Protein AF-A0A9R1VV77-F1 (afdb_monomer_lite)

pLDDT: mean 71.93, std 13.47, range [33.84, 94.06]

Organism: Lactuca sativa (NCBI:txid4236)

Foldseek 3Di:
DQQAPAVAQEDADALDCDQEEECQRHLNHAEYHHHLNCNHAEYEYEPNSCQRHFKYWCANVQNHAAYDYDDDDDPDDDDDPDPDDDKEKAKAKAKDWDPAQPVCNVDPDTFIGIGIIIGIPHRDDCPLVNLLRGQTRHRPRDPVVNLLSNLQHENHQYYHYEDAPDQADPNVLSHQNHAEYHYENYNHQEYDLCPLSNPRHNYYHYYNNVNHPDYRPPPPPPDDDDD

Radius of gyration: 19.77 Å; chains: 1; bounding box: 61×41×65 Å

Structure (mmCIF, N/CA/C/O backbone):
data_AF-A0A9R1VV77-F1
#
_entry.id   AF-A0A9R1VV77-F1
#
loop_
_atom_site.group_PDB
_atom_site.id
_atom_site.type_symbol
_atom_site.label_atom_id
_atom_site.label_alt_id
_atom_site.label_comp_id
_atom_site.label_asym_id
_atom_site.label_entity_id
_atom_site.label_seq_id
_atom_site.pdbx_PDB_ins_code
_atom_site.Cartn_x
_atom_site.Cartn_y
_atom_site.Cartn_z
_atom_site.occupancy
_atom_site.B_iso_or_equiv
_atom_site.auth_seq_id
_atom_site.auth_comp_id
_atom_site.auth_asym_id
_atom_site.auth_atom_id
_atom_site.pdbx_PDB_model_num
ATOM 1 N N . MET A 1 1 ? -36.411 -3.255 -8.804 1.00 41.28 1 MET A N 1
ATOM 2 C CA . MET A 1 1 ? -36.224 -4.421 -7.922 1.00 41.28 1 MET A CA 1
ATOM 3 C C . MET A 1 1 ? -34.736 -4.575 -7.741 1.00 41.28 1 MET A C 1
ATOM 5 O O . MET A 1 1 ? -34.027 -4.787 -8.720 1.00 41.28 1 MET A O 1
ATOM 9 N N . ASP A 1 2 ? -34.297 -4.309 -6.521 1.00 55.22 2 ASP A N 1
ATOM 10 C CA . ASP A 1 2 ? -32.905 -4.145 -6.133 1.00 55.22 2 ASP A CA 1
ATOM 11 C C . ASP A 1 2 ? -32.208 -5.501 -6.137 1.00 55.22 2 ASP A C 1
ATOM 13 O O . ASP A 1 2 ? -32.284 -6.264 -5.179 1.00 55.22 2 ASP A O 1
ATOM 17 N N . ASN A 1 3 ? -31.548 -5.820 -7.248 1.00 58.84 3 ASN A N 1
ATOM 18 C CA . ASN A 1 3 ? -30.745 -7.034 -7.387 1.00 58.84 3 ASN A CA 1
ATOM 19 C C . ASN A 1 3 ? -29.342 -6.832 -6.785 1.00 58.84 3 ASN A C 1
ATOM 21 O O . ASN A 1 3 ? -28.329 -7.236 -7.352 1.00 58.84 3 ASN A O 1
ATOM 25 N N . GLU A 1 4 ? -29.283 -6.131 -5.653 1.00 71.31 4 GLU A N 1
ATOM 26 C CA . GLU A 1 4 ? -28.050 -5.874 -4.925 1.00 71.31 4 GLU A CA 1
ATOM 27 C C . GLU A 1 4 ? -27.763 -7.057 -3.996 1.00 71.31 4 GLU A C 1
ATOM 29 O O . GLU A 1 4 ? -28.626 -7.526 -3.251 1.00 71.31 4 GLU A O 1
ATOM 34 N N . CYS A 1 5 ? -26.523 -7.535 -4.008 1.00 76.31 5 CYS A N 1
ATOM 35 C CA . CYS A 1 5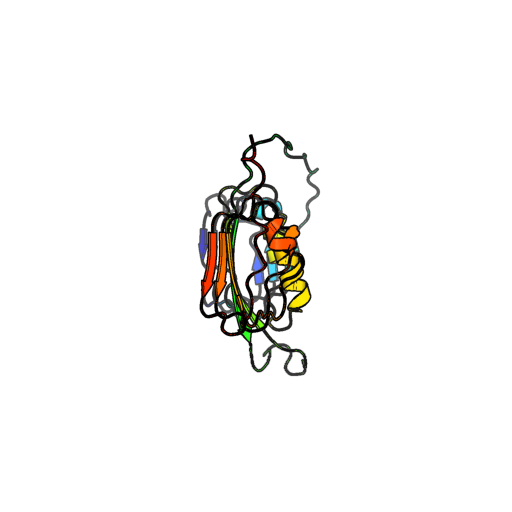 ? -26.001 -8.553 -3.106 1.00 76.31 5 CYS A CA 1
ATOM 36 C C . CYS A 1 5 ? -25.816 -7.968 -1.696 1.00 76.31 5 CYS A C 1
ATOM 38 O O . CYS A 1 5 ? -24.701 -7.845 -1.190 1.00 76.31 5 CYS A O 1
ATOM 40 N N . GLN A 1 6 ? -26.920 -7.613 -1.036 1.00 80.81 6 GLN A N 1
ATOM 41 C CA . GLN A 1 6 ? -26.921 -6.909 0.250 1.00 80.81 6 GLN A CA 1
ATOM 42 C C . GLN A 1 6 ? -26.326 -7.724 1.408 1.00 80.81 6 GLN A C 1
ATOM 44 O O . GLN A 1 6 ? -25.967 -7.153 2.432 1.00 80.81 6 GLN A O 1
ATOM 49 N N . LYS A 1 7 ? -26.206 -9.047 1.277 1.00 86.19 7 LYS A N 1
ATOM 50 C CA . LYS A 1 7 ? -25.617 -9.905 2.320 1.00 86.19 7 LYS A CA 1
ATOM 51 C C . LYS A 1 7 ? -24.121 -10.159 2.133 1.00 86.19 7 LYS A C 1
ATOM 53 O O . LYS A 1 7 ? -23.499 -10.728 3.024 1.00 86.19 7 LYS A O 1
ATOM 58 N N . LEU A 1 8 ? -23.549 -9.792 0.984 1.00 89.00 8 LEU A N 1
ATOM 59 C CA . LEU A 1 8 ? -22.153 -10.092 0.688 1.00 89.00 8 LEU A CA 1
ATOM 60 C C . LEU A 1 8 ? -21.240 -9.111 1.432 1.00 89.00 8 LEU A C 1
ATOM 62 O O . LEU A 1 8 ? -21.142 -7.947 1.051 1.00 89.00 8 LEU A O 1
ATOM 66 N N . ALA A 1 9 ? -20.588 -9.599 2.486 1.00 89.88 9 ALA A N 1
ATOM 67 C CA . ALA A 1 9 ? -19.638 -8.831 3.292 1.00 89.88 9 ALA A CA 1
ATOM 68 C C . ALA A 1 9 ? -18.173 -9.091 2.905 1.00 89.88 9 ALA A C 1
ATOM 70 O O . ALA A 1 9 ? -17.309 -8.254 3.150 1.00 89.88 9 ALA A O 1
ATOM 71 N N . GLU A 1 10 ? -17.879 -10.227 2.277 1.00 93.31 10 GLU A N 1
ATOM 72 C CA . GLU A 1 10 ? -16.521 -10.632 1.921 1.00 93.31 10 GLU A CA 1
ATOM 73 C C . GLU A 1 10 ? -16.507 -11.261 0.529 1.00 93.31 10 GLU A C 1
ATOM 75 O O . GLU A 1 10 ? -17.322 -12.134 0.226 1.00 93.31 10 GLU A O 1
ATOM 80 N N . LEU A 1 11 ? -15.582 -10.803 -0.316 1.00 93.38 11 LEU A N 1
ATOM 81 C CA . LEU A 1 11 ? -15.361 -11.316 -1.660 1.00 93.38 11 LEU A CA 1
ATOM 82 C C . LEU A 1 11 ? -13.883 -11.654 -1.823 1.00 93.38 11 LEU A C 1
ATOM 84 O O . LEU A 1 11 ? -13.031 -10.768 -1.792 1.00 93.38 11 LEU A O 1
ATOM 88 N N . LYS A 1 12 ? -13.601 -12.942 -2.017 1.00 94.06 12 LYS A N 1
ATOM 89 C CA . LYS A 1 12 ? -12.254 -13.461 -2.254 1.00 94.06 12 LYS A CA 1
ATOM 90 C C . LYS A 1 12 ? -12.166 -14.035 -3.655 1.00 94.06 12 LYS A C 1
ATOM 92 O O . LYS A 1 12 ? -12.819 -15.031 -3.963 1.00 94.06 12 LYS A O 1
ATOM 97 N N . ILE A 1 13 ? -11.372 -13.397 -4.502 1.00 92.19 13 ILE A N 1
ATOM 98 C CA . ILE A 1 13 ? -11.070 -13.845 -5.855 1.00 92.19 13 ILE A CA 1
ATOM 99 C C . ILE A 1 13 ? -9.558 -13.757 -6.035 1.00 92.19 13 ILE A C 1
ATOM 101 O O . ILE A 1 13 ? -9.049 -12.830 -6.652 1.00 92.19 13 ILE A O 1
ATOM 105 N N . SER A 1 14 ? -8.837 -14.734 -5.499 1.00 92.19 14 SER A N 1
ATOM 106 C CA . SER A 1 14 ? -7.380 -14.783 -5.609 1.00 92.19 14 SER A CA 1
ATOM 107 C C . SER A 1 14 ? -6.941 -15.650 -6.803 1.00 92.19 14 SER A C 1
ATOM 109 O O . SER A 1 14 ? -7.654 -16.567 -7.216 1.00 92.19 14 SER A O 1
ATOM 111 N N . TYR A 1 15 ? -5.763 -15.378 -7.371 1.00 91.25 15 TYR A N 1
ATOM 112 C CA . TYR A 1 15 ? -5.138 -16.124 -8.477 1.00 91.25 15 TYR A CA 1
ATOM 113 C C . TYR A 1 15 ? -5.997 -16.227 -9.749 1.00 91.25 15 TYR A C 1
ATOM 115 O O . TYR A 1 15 ? -5.895 -17.187 -10.519 1.00 91.25 15 TYR A O 1
ATOM 123 N N . SER A 1 16 ? -6.859 -15.239 -9.994 1.00 92.38 16 SER A N 1
ATOM 124 C CA . SER A 1 16 ? -7.800 -15.279 -11.111 1.00 92.38 16 SER A CA 1
ATOM 125 C C . SER A 1 16 ? -7.277 -14.599 -12.379 1.00 92.38 16 SER A C 1
ATOM 127 O O . SER A 1 16 ? -6.441 -13.696 -12.369 1.00 92.38 16 SER A O 1
ATOM 129 N N . ASN A 1 17 ? -7.832 -15.020 -13.517 1.00 88.56 17 ASN A N 1
ATOM 130 C CA . ASN A 1 17 ? -7.572 -14.438 -14.834 1.00 88.56 17 ASN A CA 1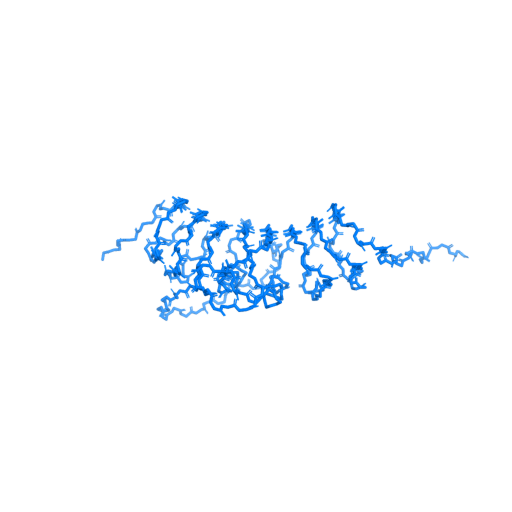
ATOM 131 C C . ASN A 1 17 ? -8.542 -13.296 -15.196 1.00 88.56 17 ASN A C 1
ATOM 133 O O . ASN A 1 17 ? -8.573 -12.883 -16.360 1.00 88.56 17 ASN A O 1
ATOM 137 N N . LEU A 1 18 ? -9.338 -12.803 -14.237 1.00 89.31 18 LEU A N 1
ATOM 138 C CA . LEU A 1 18 ? -10.264 -11.691 -14.457 1.00 89.31 18 LEU A CA 1
ATOM 139 C C . LEU A 1 18 ? -9.529 -10.477 -15.018 1.00 89.31 18 LEU A C 1
ATOM 141 O O . LEU A 1 18 ? -8.449 -10.125 -14.557 1.00 89.31 18 LEU A O 1
ATOM 145 N N . ARG A 1 19 ? -10.133 -9.836 -16.021 1.00 88.06 19 ARG A N 1
ATOM 146 C CA . ARG A 1 19 ? -9.663 -8.549 -16.553 1.00 88.06 19 ARG A CA 1
ATOM 147 C C . ARG A 1 19 ? -10.413 -7.370 -15.955 1.00 88.06 19 ARG A C 1
ATOM 149 O O . ARG A 1 19 ? -9.835 -6.300 -15.809 1.00 88.06 19 ARG A O 1
ATOM 156 N N . THR A 1 20 ? -11.678 -7.579 -15.626 1.00 88.06 20 THR A N 1
ATOM 157 C CA . THR A 1 20 ? -12.575 -6.582 -15.055 1.00 88.06 20 THR A CA 1
ATOM 158 C C . THR A 1 20 ? -13.374 -7.232 -13.937 1.00 88.06 20 THR A C 1
ATOM 160 O O . THR A 1 20 ? -13.731 -8.407 -14.055 1.00 88.06 20 THR A O 1
ATOM 163 N N . LEU A 1 21 ? -13.679 -6.481 -12.884 1.00 88.94 21 LEU A N 1
ATOM 164 C CA . LEU A 1 21 ? -14.588 -6.915 -11.825 1.00 88.94 21 LEU A CA 1
ATOM 165 C C . LEU A 1 21 ? -15.538 -5.766 -11.474 1.00 88.94 21 LEU A C 1
ATOM 167 O O . LEU A 1 21 ? -15.091 -4.646 -11.243 1.00 88.94 21 LEU A O 1
ATOM 171 N N . ASP A 1 22 ? -16.839 -6.055 -11.473 1.00 87.69 22 ASP A N 1
ATOM 172 C CA . ASP A 1 22 ? -17.900 -5.106 -11.128 1.00 87.69 22 ASP A CA 1
ATOM 173 C C . ASP A 1 22 ? -18.433 -5.406 -9.719 1.00 87.69 22 ASP A C 1
ATOM 175 O O . ASP A 1 22 ? -18.971 -6.480 -9.451 1.00 87.69 22 ASP A O 1
ATOM 179 N N . LEU A 1 23 ? -18.251 -4.442 -8.819 1.00 85.62 23 LEU A N 1
ATOM 180 C CA . LEU A 1 23 ? -18.690 -4.436 -7.424 1.00 85.62 23 LEU A CA 1
ATOM 181 C C . LEU A 1 23 ? -19.903 -3.513 -7.211 1.00 85.62 23 LEU A C 1
ATOM 183 O O . LEU A 1 23 ? -20.336 -3.288 -6.083 1.00 85.62 23 LEU A O 1
ATOM 187 N N . GLY A 1 24 ? -20.490 -2.967 -8.280 1.00 82.31 24 GLY A N 1
ATOM 188 C CA . GLY A 1 24 ? -21.601 -2.019 -8.210 1.00 82.31 24 GLY A CA 1
ATOM 189 C C . GLY A 1 24 ? -22.877 -2.582 -7.578 1.00 82.31 24 GLY A C 1
ATOM 190 O O . GLY A 1 24 ? -23.746 -1.805 -7.184 1.00 82.31 24 GLY A O 1
ATOM 191 N N . MET A 1 25 ? -22.987 -3.910 -7.461 1.00 82.81 25 MET A N 1
ATOM 192 C CA . MET A 1 25 ? -24.097 -4.610 -6.804 1.00 82.81 25 MET A CA 1
ATOM 193 C C . MET A 1 25 ? -23.762 -5.082 -5.381 1.00 82.81 25 MET A C 1
ATOM 195 O O . MET A 1 25 ? -24.571 -5.786 -4.785 1.00 82.81 25 MET A O 1
ATOM 199 N N . THR A 1 26 ? -22.599 -4.745 -4.814 1.00 86.88 26 THR A N 1
ATOM 200 C CA . THR A 1 26 ? -22.164 -5.233 -3.490 1.00 86.88 26 THR A CA 1
ATOM 201 C C . THR A 1 26 ? -22.030 -4.075 -2.491 1.00 86.88 26 THR A C 1
ATOM 203 O O . THR A 1 26 ? -20.920 -3.745 -2.075 1.00 86.88 26 THR A O 1
ATOM 206 N N . PRO A 1 27 ? -23.140 -3.418 -2.089 1.00 83.88 27 PRO A N 1
ATOM 207 C CA . PRO A 1 27 ? -23.108 -2.205 -1.260 1.00 83.88 27 PRO A CA 1
ATOM 208 C C . PRO A 1 27 ? -22.620 -2.436 0.176 1.00 83.88 27 PRO A C 1
ATOM 210 O O . PRO A 1 27 ? -22.294 -1.481 0.875 1.00 83.88 27 PRO A O 1
ATOM 213 N N . ASN A 1 28 ? -22.590 -3.693 0.628 1.00 85.88 28 ASN A N 1
ATOM 214 C CA . ASN A 1 28 ? -22.210 -4.065 1.988 1.00 85.88 28 ASN A CA 1
ATOM 215 C C . ASN A 1 28 ? -20.856 -4.779 2.082 1.00 85.88 28 ASN A C 1
ATOM 217 O O . ASN A 1 28 ? -20.554 -5.363 3.122 1.00 85.88 28 ASN A O 1
ATOM 221 N N . LEU A 1 29 ? -20.049 -4.722 1.020 1.00 87.81 29 LEU A N 1
ATOM 222 C CA . LEU A 1 29 ? -18.747 -5.373 0.981 1.00 87.81 29 LEU A CA 1
ATOM 223 C C . LEU A 1 29 ? -17.774 -4.697 1.958 1.00 87.81 29 LEU A C 1
ATOM 225 O O . LEU A 1 29 ? -17.541 -3.494 1.882 1.00 87.81 29 LEU A O 1
ATOM 229 N N . MET A 1 30 ? -17.208 -5.491 2.862 1.00 87.62 30 MET A N 1
ATOM 230 C CA . MET A 1 30 ? -16.243 -5.067 3.878 1.00 87.62 30 MET A CA 1
ATOM 231 C C . MET A 1 30 ? -14.826 -5.539 3.566 1.00 87.62 30 MET A C 1
ATOM 233 O O . MET A 1 30 ? -13.864 -4.837 3.869 1.00 87.62 30 MET A O 1
ATOM 237 N N . LYS A 1 31 ? -14.688 -6.709 2.935 1.00 89.31 31 LYS A N 1
ATOM 238 C CA . LYS A 1 31 ? -13.391 -7.305 2.602 1.00 89.31 31 LYS A CA 1
ATOM 239 C C . LYS A 1 31 ? -13.331 -7.689 1.131 1.00 89.31 31 LYS A C 1
ATOM 241 O O . LYS A 1 31 ? -14.203 -8.417 0.653 1.00 89.31 31 LYS A O 1
ATOM 246 N N . LEU A 1 32 ? -12.289 -7.234 0.444 1.00 90.88 32 LEU A N 1
ATOM 247 C CA . LEU A 1 32 ? -12.010 -7.557 -0.950 1.00 90.88 32 LEU A CA 1
ATOM 248 C C . LEU A 1 32 ? -10.589 -8.112 -1.075 1.00 90.88 32 LEU A C 1
ATOM 250 O O . LEU A 1 32 ? -9.622 -7.383 -0.889 1.00 90.88 32 LEU A O 1
ATOM 254 N N . ASP A 1 33 ? -10.477 -9.390 -1.415 1.00 91.94 33 ASP A N 1
ATOM 255 C CA . ASP A 1 33 ? -9.202 -10.053 -1.695 1.00 91.94 33 ASP A CA 1
ATOM 256 C C . ASP A 1 33 ? -9.133 -10.362 -3.187 1.00 91.94 33 ASP A C 1
ATOM 258 O O . ASP A 1 33 ? -9.944 -11.128 -3.717 1.00 91.94 33 ASP A O 1
ATOM 262 N N . LEU A 1 34 ? -8.181 -9.726 -3.862 1.00 90.38 34 LEU A N 1
ATOM 263 C CA . LEU A 1 34 ? -7.892 -9.903 -5.281 1.00 90.38 34 LEU A CA 1
ATOM 264 C C . LEU A 1 34 ? -6.458 -10.376 -5.503 1.00 90.38 34 LEU A C 1
ATOM 266 O O . LEU A 1 34 ? -5.927 -10.235 -6.609 1.00 90.38 34 LEU A O 1
ATOM 270 N N . LYS A 1 35 ? -5.840 -10.960 -4.474 1.00 88.31 35 LYS A N 1
ATOM 271 C CA . LYS A 1 35 ? -4.447 -11.389 -4.493 1.00 88.31 35 LYS A CA 1
ATOM 272 C C . LYS A 1 35 ? -4.127 -12.187 -5.751 1.00 88.31 35 LYS A C 1
ATOM 274 O O . LYS A 1 35 ? -4.851 -13.098 -6.136 1.00 88.31 35 LYS A O 1
ATOM 279 N N . GLU A 1 36 ? -3.020 -11.875 -6.406 1.00 86.25 36 GLU A N 1
ATOM 280 C CA . GLU A 1 36 ? -2.506 -12.565 -7.589 1.00 86.25 36 GLU A CA 1
ATOM 281 C C . GLU A 1 36 ? -3.464 -12.554 -8.798 1.00 86.25 36 GLU A C 1
ATOM 283 O O . GLU A 1 36 ? -3.322 -13.355 -9.728 1.00 86.25 36 GLU A O 1
ATOM 288 N N . CYS A 1 37 ? -4.401 -11.600 -8.864 1.00 88.88 37 CYS A N 1
ATOM 289 C CA . CYS A 1 37 ? -5.185 -11.318 -10.068 1.00 88.88 37 CYS A CA 1
ATOM 290 C C . CYS A 1 37 ? -4.353 -10.587 -11.131 1.00 88.88 37 CYS A C 1
ATOM 292 O O . CYS A 1 37 ? -4.628 -9.457 -11.540 1.00 88.88 37 CYS A O 1
ATOM 294 N N . ARG A 1 38 ? -3.337 -11.273 -11.659 1.00 82.94 38 ARG A N 1
ATOM 295 C CA . ARG A 1 38 ? -2.345 -10.743 -12.611 1.00 82.94 38 ARG A CA 1
ATOM 296 C C . ARG A 1 38 ? -2.921 -10.270 -13.940 1.00 82.94 38 ARG A C 1
ATOM 298 O O . ARG A 1 38 ? -2.169 -9.771 -14.769 1.00 82.94 38 ARG A O 1
ATOM 305 N N . LYS A 1 39 ? -4.205 -10.498 -14.226 1.00 84.19 39 LYS A N 1
ATOM 306 C CA . LYS A 1 39 ? -4.862 -9.999 -15.443 1.00 84.19 39 LYS A CA 1
ATOM 307 C C . LYS A 1 39 ? -5.814 -8.835 -15.199 1.00 84.19 39 LYS A C 1
ATOM 309 O O . LYS A 1 39 ? -6.249 -8.246 -16.190 1.00 84.19 39 LYS A O 1
ATOM 314 N N . LEU A 1 40 ? -6.086 -8.496 -13.939 1.00 87.75 40 LEU A N 1
ATOM 315 C CA . LEU A 1 40 ? -7.066 -7.489 -13.568 1.00 87.75 40 LEU A CA 1
ATOM 316 C C . LEU A 1 40 ? -6.571 -6.115 -13.995 1.00 87.75 40 LEU A C 1
ATOM 318 O O . LEU A 1 40 ? -5.469 -5.712 -13.648 1.00 87.75 40 LEU A O 1
ATOM 322 N N . VAL A 1 41 ? -7.381 -5.425 -14.787 1.00 80.00 41 VAL A N 1
ATOM 323 C CA . VAL A 1 41 ? -7.077 -4.098 -15.328 1.00 80.00 41 VAL A CA 1
ATOM 324 C C . VAL A 1 41 ? -7.952 -3.041 -14.674 1.00 80.00 41 VAL A C 1
ATOM 326 O O . VAL A 1 41 ? -7.458 -1.960 -14.363 1.00 80.00 41 VAL A O 1
ATOM 329 N N . GLU A 1 42 ? -9.230 -3.355 -14.470 1.00 82.44 42 GLU A N 1
ATOM 330 C CA . GLU A 1 42 ? -10.238 -2.378 -14.068 1.00 82.44 42 GLU A CA 1
ATOM 331 C C . GLU A 1 42 ? -11.176 -2.952 -13.004 1.00 82.44 42 GLU A C 1
ATOM 333 O O . GLU A 1 42 ? -11.674 -4.075 -13.131 1.00 82.44 42 GLU A O 1
ATOM 338 N N . LEU A 1 43 ? -11.436 -2.151 -11.973 1.00 82.94 43 LEU A N 1
ATOM 339 C CA . LEU A 1 43 ? -12.485 -2.394 -10.989 1.00 82.94 43 LEU A CA 1
ATOM 340 C C . LEU A 1 43 ? -13.589 -1.358 -11.190 1.00 82.94 43 LEU A C 1
ATOM 342 O O . LEU A 1 43 ? -13.341 -0.152 -11.166 1.00 82.94 43 LEU A O 1
ATOM 346 N N . GLN A 1 44 ? -14.810 -1.828 -11.416 1.00 82.44 44 GLN A N 1
ATOM 347 C CA . GLN A 1 44 ? -15.991 -0.986 -11.552 1.00 82.44 44 GLN A CA 1
ATOM 348 C C . GLN A 1 44 ? -16.767 -1.041 -10.248 1.00 82.44 44 GLN A C 1
ATOM 350 O O . GLN A 1 44 ? -17.045 -2.117 -9.730 1.00 82.44 44 GLN A O 1
ATOM 355 N N . THR A 1 45 ? -17.085 0.111 -9.673 1.00 76.25 45 THR A N 1
ATOM 356 C CA . THR A 1 45 ? -17.844 0.156 -8.423 1.00 76.25 45 THR A CA 1
ATOM 357 C C . THR A 1 45 ? -18.601 1.469 -8.299 1.00 76.25 45 THR A C 1
ATOM 359 O O . THR A 1 45 ? -18.307 2.458 -8.978 1.00 76.25 45 THR A O 1
ATOM 362 N N . ARG A 1 46 ? -19.599 1.493 -7.419 1.00 73.94 46 ARG A N 1
ATOM 363 C CA . ARG A 1 46 ? -20.209 2.744 -6.966 1.00 73.94 46 ARG A CA 1
ATOM 364 C C . ARG A 1 46 ? -19.426 3.230 -5.758 1.00 73.94 46 ARG A C 1
ATOM 366 O O . ARG A 1 46 ? -19.046 2.428 -4.910 1.00 73.94 46 ARG A O 1
ATOM 373 N N . ILE A 1 47 ? -19.252 4.543 -5.633 1.00 70.25 47 ILE A N 1
ATOM 374 C CA . ILE A 1 47 ? -18.578 5.128 -4.463 1.00 70.25 47 ILE A CA 1
ATOM 375 C C . ILE A 1 47 ? -19.255 4.712 -3.145 1.00 70.25 47 ILE A C 1
ATOM 377 O O . ILE A 1 47 ? -18.600 4.507 -2.132 1.00 70.25 47 ILE A O 1
ATOM 381 N N . GLU A 1 48 ? -20.572 4.495 -3.177 1.00 70.44 48 GLU A N 1
ATOM 382 C CA .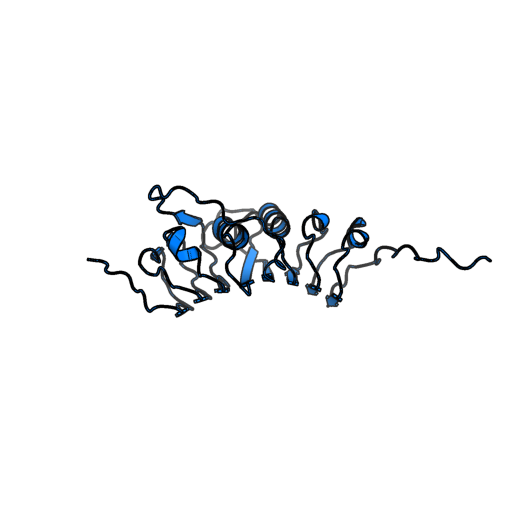 GLU A 1 48 ? -21.359 4.016 -2.039 1.00 70.44 48 GLU A CA 1
ATOM 383 C C . GLU A 1 48 ? -20.992 2.592 -1.599 1.00 70.44 48 GLU A C 1
ATOM 385 O O . GLU A 1 48 ? -21.032 2.311 -0.406 1.00 70.44 48 GLU A O 1
ATOM 390 N N . CYS A 1 49 ? -20.573 1.720 -2.523 1.00 73.75 49 CYS A N 1
ATOM 391 C CA . CYS A 1 49 ? -20.155 0.348 -2.219 1.00 73.75 49 CYS A CA 1
ATOM 392 C C . CYS A 1 49 ? -18.773 0.287 -1.553 1.00 73.75 49 CYS A C 1
ATOM 394 O O . CYS A 1 49 ? -18.458 -0.704 -0.903 1.00 73.75 49 CYS A O 1
ATOM 396 N N . LEU A 1 50 ? -17.958 1.341 -1.683 1.00 71.12 50 LEU A N 1
ATOM 397 C CA . LEU A 1 50 ? -16.666 1.449 -0.999 1.00 71.12 50 LEU A CA 1
ATOM 398 C C . LEU A 1 50 ? -16.795 1.948 0.442 1.00 71.12 50 LEU A C 1
ATOM 400 O O . LEU A 1 50 ? -15.879 1.753 1.231 1.00 71.12 50 LEU A O 1
ATOM 404 N N . LYS A 1 51 ? -17.938 2.538 0.819 1.00 72.62 51 LYS A N 1
ATOM 405 C CA . LYS A 1 51 ? -18.147 3.131 2.153 1.00 72.62 51 LYS A CA 1
ATOM 406 C C . LYS A 1 51 ? -18.098 2.132 3.304 1.00 72.62 51 LYS A C 1
ATOM 408 O O . LYS A 1 51 ? -18.099 2.558 4.450 1.00 72.62 51 LYS A O 1
ATOM 413 N N . LYS A 1 52 ? -18.157 0.829 3.032 1.00 79.31 52 LYS A N 1
ATOM 414 C CA . LYS A 1 52 ? -18.066 -0.214 4.064 1.00 79.31 52 LYS A CA 1
ATOM 415 C C . LYS A 1 52 ? -16.794 -1.043 3.964 1.00 79.31 52 LYS A C 1
ATOM 417 O O . LYS A 1 52 ? -16.574 -1.885 4.828 1.00 79.31 52 LYS A O 1
ATOM 422 N N . LEU A 1 53 ? -15.981 -0.808 2.935 1.00 82.19 53 LEU A N 1
ATOM 423 C CA . LEU A 1 53 ? -14.778 -1.573 2.674 1.00 82.19 53 LEU A CA 1
ATOM 424 C C . LEU A 1 53 ? -13.706 -1.157 3.680 1.00 82.19 53 LEU A C 1
ATOM 426 O O . LEU A 1 53 ? -13.345 0.009 3.752 1.00 82.19 53 LEU A O 1
ATOM 430 N N . VAL A 1 54 ? -13.236 -2.120 4.463 1.00 82.19 54 VAL A N 1
ATOM 431 C CA . VAL A 1 54 ? -12.232 -1.932 5.521 1.00 82.19 54 VAL A CA 1
ATOM 432 C C . VAL A 1 54 ? -10.945 -2.691 5.227 1.00 82.19 54 VAL A C 1
ATOM 434 O O . VAL A 1 54 ? -9.928 -2.470 5.870 1.00 82.19 54 VAL A O 1
ATOM 437 N N . HIS A 1 55 ? -10.983 -3.613 4.264 1.00 84.75 55 HIS A N 1
ATOM 438 C CA . HIS A 1 55 ? -9.835 -4.417 3.881 1.00 84.75 55 HIS A CA 1
ATOM 439 C C . HIS A 1 55 ? -9.788 -4.627 2.374 1.00 84.75 55 HIS A C 1
ATOM 441 O O . HIS A 1 55 ? -10.775 -5.064 1.767 1.00 84.75 55 HIS A O 1
ATOM 447 N N . VAL A 1 56 ? -8.616 -4.356 1.803 1.00 86.25 56 VAL A N 1
ATOM 448 C CA . VAL A 1 56 ? -8.313 -4.579 0.393 1.00 86.25 56 VAL A CA 1
ATOM 449 C C . VAL A 1 56 ? -6.941 -5.230 0.267 1.00 86.25 56 VAL A C 1
ATOM 451 O O . VAL A 1 56 ? -5.950 -4.681 0.745 1.00 86.25 56 VAL A O 1
ATOM 454 N N . ASP A 1 57 ? -6.903 -6.380 -0.402 1.00 86.31 57 ASP A N 1
ATOM 455 C CA . ASP A 1 57 ? -5.679 -7.034 -0.866 1.00 86.31 57 ASP A CA 1
ATOM 456 C C . ASP A 1 57 ? -5.656 -6.974 -2.402 1.00 86.31 57 ASP A C 1
ATOM 458 O O . ASP A 1 57 ? -6.500 -7.564 -3.084 1.00 86.31 57 ASP A O 1
ATOM 462 N N . LEU A 1 58 ? -4.708 -6.204 -2.941 1.00 81.88 58 LEU A N 1
ATOM 463 C CA . LEU A 1 58 ? -4.438 -6.082 -4.380 1.00 81.88 58 LEU A CA 1
ATOM 464 C C . LEU A 1 58 ? -3.063 -6.657 -4.739 1.00 81.88 58 LEU A C 1
ATOM 466 O O . LEU A 1 58 ? -2.525 -6.381 -5.818 1.00 81.88 58 LEU A O 1
ATOM 470 N N . SER A 1 59 ? -2.480 -7.457 -3.854 1.00 80.38 59 SER A N 1
ATOM 471 C CA . SER A 1 59 ? -1.113 -7.936 -3.979 1.00 80.38 59 SER A CA 1
ATOM 472 C C . SER A 1 59 ? -0.938 -8.765 -5.242 1.00 80.38 59 SER A C 1
ATOM 474 O O . SER A 1 59 ? -1.756 -9.621 -5.564 1.00 80.38 59 SER A O 1
ATOM 476 N N . GLY A 1 60 ? 0.098 -8.483 -6.035 1.00 75.75 60 GLY A N 1
ATOM 477 C CA . GLY A 1 60 ? 0.332 -9.196 -7.298 1.00 75.75 60 GLY A CA 1
ATOM 478 C C . GLY A 1 60 ? -0.650 -8.855 -8.436 1.00 75.75 60 GLY A C 1
ATOM 479 O O . GLY A 1 60 ? -0.630 -9.511 -9.485 1.00 75.75 60 GLY A O 1
ATOM 480 N N . CYS A 1 61 ? -1.481 -7.812 -8.305 1.00 82.19 61 CYS A N 1
ATOM 481 C CA . CYS A 1 61 ? -2.346 -7.306 -9.382 1.00 82.19 61 CYS A CA 1
ATOM 482 C C . CYS A 1 61 ? -1.582 -6.439 -10.403 1.00 82.19 61 CYS A C 1
ATOM 484 O O . CYS A 1 61 ? -1.913 -5.283 -10.650 1.00 82.19 61 CYS A O 1
ATOM 486 N N . LEU A 1 62 ? -0.578 -7.019 -11.066 1.00 72.75 62 LEU A N 1
ATOM 487 C CA . LEU A 1 62 ? 0.425 -6.307 -11.884 1.00 72.75 62 LEU A CA 1
ATOM 488 C C . LEU A 1 62 ? -0.109 -5.520 -13.098 1.00 72.75 62 LEU A C 1
ATOM 490 O O . LEU A 1 62 ? 0.640 -4.772 -13.732 1.00 72.75 62 LEU A O 1
ATOM 494 N N . ARG A 1 63 ? -1.371 -5.735 -13.495 1.00 73.44 63 ARG A N 1
ATOM 495 C CA . ARG A 1 63 ? -2.027 -5.013 -14.603 1.00 73.44 63 ARG A CA 1
ATOM 496 C C . ARG A 1 63 ? -3.041 -3.988 -14.144 1.00 73.44 63 ARG A C 1
ATOM 498 O O . ARG A 1 63 ? -3.657 -3.365 -15.012 1.00 73.44 63 ARG A O 1
ATOM 505 N N . PHE A 1 64 ? -3.239 -3.857 -12.841 1.00 71.38 64 PHE A N 1
ATOM 506 C CA . PHE A 1 64 ? -4.302 -3.040 -12.310 1.00 71.38 64 PHE A CA 1
ATOM 507 C C . PHE A 1 64 ? -4.014 -1.576 -12.620 1.00 71.38 64 PHE A C 1
ATOM 509 O O . PHE A 1 64 ? -2.951 -1.071 -12.273 1.00 71.38 64 PHE A O 1
ATOM 516 N N . ARG A 1 65 ? -4.915 -0.910 -13.345 1.00 59.59 65 ARG A N 1
ATOM 517 C CA . ARG A 1 65 ? -4.671 0.449 -13.847 1.00 59.59 65 ARG A CA 1
ATOM 518 C C . ARG A 1 65 ? -5.542 1.487 -13.185 1.00 59.59 65 ARG A C 1
ATOM 520 O O . ARG A 1 65 ? -5.061 2.584 -12.945 1.00 59.59 65 ARG A O 1
ATOM 527 N N . SER A 1 66 ? -6.812 1.178 -12.966 1.00 57.00 66 SER A N 1
ATOM 528 C CA . SER A 1 66 ? -7.757 2.199 -12.534 1.00 57.00 66 SER A CA 1
ATOM 529 C C . SER A 1 66 ? -9.032 1.605 -11.965 1.00 57.00 66 SER A C 1
ATOM 531 O O . SER A 1 66 ? -9.493 0.543 -12.394 1.00 57.00 66 SER A O 1
ATOM 533 N N . PHE A 1 67 ? -9.666 2.376 -11.090 1.00 63.12 67 PHE A N 1
ATOM 534 C CA . PHE A 1 67 ? -11.080 2.224 -10.788 1.00 63.12 67 PHE A CA 1
ATOM 535 C C . PHE A 1 67 ? -11.926 3.097 -11.703 1.00 63.12 67 PHE A C 1
ATOM 537 O O . PHE A 1 67 ? -11.548 4.216 -12.053 1.00 63.12 67 PHE A O 1
ATOM 544 N N . LYS A 1 68 ? -13.103 2.589 -12.064 1.00 59.81 68 LYS A N 1
ATOM 545 C CA . LYS A 1 68 ? -14.125 3.364 -12.756 1.00 59.81 68 LYS A CA 1
ATOM 546 C C . LYS A 1 68 ? -15.339 3.505 -11.855 1.00 59.81 68 LYS A C 1
ATOM 548 O O . LYS A 1 68 ? -16.042 2.534 -11.572 1.00 59.81 68 LYS A O 1
ATOM 553 N N . PHE A 1 69 ? -15.582 4.737 -11.423 1.00 53.22 69 PHE A N 1
ATOM 554 C CA . PHE A 1 69 ? -16.711 5.065 -10.566 1.00 53.22 69 PHE A CA 1
ATOM 555 C C . PHE A 1 69 ? -17.945 5.401 -11.393 1.00 53.22 69 PHE A C 1
ATOM 557 O O . PHE A 1 69 ? -17.896 6.216 -12.317 1.00 53.22 69 PHE A O 1
ATOM 564 N N . GLN A 1 70 ? -19.079 4.812 -11.025 1.00 54.12 70 GLN A N 1
ATOM 565 C CA . GLN A 1 70 ? -20.377 5.315 -11.463 1.00 54.12 70 GLN A CA 1
ATOM 566 C C . GLN A 1 70 ? -20.858 6.368 -10.464 1.00 54.12 70 GLN A C 1
ATOM 568 O O . GLN A 1 70 ? -21.321 6.036 -9.372 1.00 54.12 70 GLN A O 1
ATOM 573 N N . ILE A 1 71 ? -20.752 7.642 -10.842 1.00 43.16 71 ILE A N 1
ATOM 574 C CA . ILE A 1 71 ? -21.340 8.746 -10.082 1.00 43.16 71 ILE A CA 1
ATOM 575 C C . ILE A 1 71 ? -22.808 8.850 -10.500 1.00 43.16 71 ILE A C 1
ATOM 577 O O . ILE A 1 71 ? -23.133 9.426 -11.537 1.00 43.16 71 ILE A O 1
ATOM 581 N N . LYS A 1 72 ? -23.718 8.296 -9.696 1.00 45.12 72 LYS A N 1
ATOM 582 C CA . LYS A 1 72 ? -25.079 8.837 -9.645 1.00 45.12 72 LYS A CA 1
ATOM 583 C C . LYS A 1 72 ? -25.045 9.983 -8.643 1.00 45.12 72 LYS A C 1
ATOM 585 O O . LYS A 1 72 ? -24.564 9.806 -7.532 1.00 45.12 72 LYS A O 1
ATOM 590 N N . SER A 1 73 ? -25.474 11.163 -9.082 1.00 33.84 73 SER A N 1
ATOM 591 C CA . SER A 1 73 ? -25.605 12.370 -8.266 1.00 33.84 73 SER A CA 1
ATOM 592 C C . SER A 1 73 ? -26.360 12.054 -6.969 1.00 33.84 73 SER A C 1
ATOM 594 O O . SER A 1 73 ? -27.580 11.930 -6.967 1.00 33.84 73 SER A O 1
ATOM 596 N N . CYS A 1 74 ? -25.622 11.895 -5.876 1.00 35.03 74 CYS A N 1
ATOM 597 C CA . CYS A 1 74 ? -26.154 11.879 -4.525 1.00 35.03 74 CYS A CA 1
ATOM 598 C C . CYS A 1 74 ? -25.404 12.970 -3.773 1.00 35.03 74 CYS A C 1
ATOM 600 O O . CYS A 1 74 ? -24.195 12.877 -3.564 1.00 35.03 74 CYS A O 1
ATOM 602 N N . SER A 1 75 ? -26.130 14.033 -3.438 1.00 39.66 75 SER A N 1
ATOM 603 C CA . SER A 1 75 ? -25.668 15.195 -2.690 1.00 39.66 75 SER A CA 1
ATOM 604 C C . SER A 1 75 ? -24.843 14.749 -1.486 1.00 39.66 75 SER A C 1
ATOM 606 O O . SER A 1 75 ? -25.356 14.089 -0.581 1.00 39.66 75 SER A O 1
ATOM 608 N N . SER A 1 76 ? -23.555 15.081 -1.490 1.00 40.56 76 SER A N 1
ATOM 609 C CA . SER A 1 76 ? -22.635 14.819 -0.390 1.00 40.56 76 SER A CA 1
ATOM 610 C C . SER A 1 76 ? -23.150 15.513 0.871 1.00 40.56 76 SER A C 1
ATOM 612 O O . SER A 1 76 ? -22.962 16.717 1.040 1.00 40.56 76 SER A O 1
ATOM 614 N N . ARG A 1 77 ? -23.824 14.783 1.764 1.00 41.47 77 ARG A N 1
ATOM 615 C CA . ARG A 1 77 ? -23.963 15.243 3.147 1.00 41.47 77 ARG A CA 1
ATOM 616 C C . ARG A 1 77 ? -22.598 15.057 3.791 1.00 41.47 77 ARG A C 1
ATOM 618 O O . ARG A 1 77 ? -22.124 13.930 3.913 1.00 41.47 77 ARG A O 1
ATOM 625 N N . SER A 1 78 ? -21.975 16.188 4.108 1.00 45.50 78 SER A N 1
ATOM 626 C CA . SER A 1 78 ? -20.820 16.298 4.988 1.00 45.50 78 SER A CA 1
ATOM 627 C C . SER A 1 78 ? -21.066 15.442 6.226 1.00 45.50 78 SER A C 1
ATOM 629 O O . SER A 1 78 ? -22.058 15.649 6.931 1.00 45.50 78 SER A O 1
ATOM 631 N N . VAL A 1 79 ? -20.208 14.451 6.444 1.00 46.94 79 VAL A N 1
ATOM 632 C CA . VAL A 1 79 ? -20.151 13.774 7.735 1.00 46.94 79 VAL A CA 1
ATOM 633 C C . VAL A 1 79 ? -19.379 14.707 8.657 1.00 46.94 79 VAL A C 1
ATOM 635 O O . VAL A 1 79 ? -18.343 15.241 8.272 1.00 46.94 79 VAL A O 1
ATOM 638 N N . ASP A 1 80 ? -19.992 14.957 9.802 1.00 39.91 80 ASP A N 1
ATOM 639 C CA . ASP A 1 80 ? -19.560 15.809 10.899 1.00 39.91 80 ASP A CA 1
ATOM 640 C C . ASP A 1 80 ? -18.064 15.616 11.225 1.00 39.91 80 ASP A C 1
ATOM 642 O O . ASP A 1 80 ? -17.631 14.503 11.515 1.00 39.91 80 ASP A O 1
ATOM 646 N N . GLU A 1 81 ? -17.275 16.694 11.160 1.00 47.12 81 GLU A N 1
ATOM 647 C CA . GLU A 1 81 ? -15.880 16.768 11.635 1.00 47.12 81 GLU A CA 1
ATOM 648 C C . GLU A 1 81 ? -15.861 16.908 13.171 1.00 47.12 81 GLU A C 1
ATOM 650 O O . GLU A 1 81 ? -15.220 17.799 13.730 1.00 47.12 81 GLU A O 1
ATOM 655 N N . SER A 1 82 ? -16.620 16.074 13.885 1.00 42.88 82 SER A N 1
ATOM 656 C CA . SER A 1 82 ? -16.533 16.024 15.342 1.00 42.88 82 SER A CA 1
ATOM 657 C C . SER A 1 82 ? -15.310 15.199 15.762 1.00 42.88 82 SER A C 1
ATOM 659 O O . SER A 1 82 ? -14.984 14.178 15.162 1.00 42.88 82 SER A O 1
ATOM 661 N N . LEU A 1 83 ? -14.607 15.711 16.779 1.00 46.00 83 LEU A N 1
ATOM 662 C CA . LEU A 1 83 ? -13.368 15.227 17.408 1.00 46.00 83 LEU A CA 1
ATOM 663 C C . LEU A 1 83 ? -13.499 13.823 18.041 1.00 46.00 83 LEU A C 1
ATOM 665 O O . LEU A 1 83 ? -13.246 13.641 19.231 1.00 46.00 83 LEU A O 1
ATOM 669 N N . GLU A 1 84 ? -13.905 12.818 17.274 1.00 49.03 84 GLU A N 1
ATOM 670 C CA . GLU A 1 84 ? -13.726 11.420 17.653 1.00 49.03 84 GLU A CA 1
ATOM 671 C C . GLU A 1 84 ? -12.318 10.961 17.256 1.00 49.03 84 GLU A C 1
ATOM 673 O O . GLU A 1 84 ? -11.761 11.401 16.250 1.00 49.03 84 GLU A O 1
ATOM 678 N N . ILE A 1 85 ? -11.731 10.085 18.075 1.00 54.25 85 ILE A N 1
ATOM 679 C CA . ILE A 1 85 ? -10.473 9.385 17.789 1.00 54.25 85 ILE A CA 1
ATOM 680 C C . ILE A 1 85 ? -10.592 8.797 16.375 1.00 54.25 85 ILE A C 1
ATOM 682 O O . ILE A 1 85 ? -11.416 7.909 16.145 1.00 54.25 85 ILE A O 1
ATOM 686 N N . GLY A 1 86 ? -9.840 9.360 15.424 1.00 51.47 86 GLY A N 1
ATOM 687 C CA . GLY A 1 86 ? -9.901 8.964 14.019 1.00 51.47 86 GLY A CA 1
ATOM 688 C C . GLY A 1 86 ? -9.566 7.477 13.850 1.00 51.47 86 GLY A C 1
ATOM 689 O O . GLY A 1 86 ? -8.775 6.952 14.637 1.00 51.47 86 GLY A O 1
ATOM 690 N N . PRO A 1 87 ? -10.190 6.766 12.895 1.00 58.12 87 PRO A N 1
ATOM 691 C CA . PRO A 1 87 ? -9.927 5.353 12.658 1.00 58.12 87 PRO A CA 1
ATOM 692 C C . PRO A 1 87 ? -8.452 5.086 12.405 1.00 58.12 87 PRO A C 1
ATOM 694 O O . PRO A 1 87 ? -7.748 5.856 11.755 1.00 58.12 87 PRO A O 1
ATOM 697 N N . PHE A 1 88 ? -8.004 3.946 12.909 1.00 69.94 88 PHE A N 1
ATOM 698 C CA . PHE A 1 88 ? -6.637 3.512 12.738 1.00 69.94 88 PHE A CA 1
ATOM 699 C C . PHE A 1 88 ? -6.503 2.787 11.404 1.00 69.94 88 PHE A C 1
ATOM 701 O O . PHE A 1 88 ? -7.208 1.806 11.153 1.00 69.94 88 PHE A O 1
ATOM 708 N N . ALA A 1 89 ? -5.625 3.300 10.542 1.00 76.25 89 ALA A N 1
ATOM 709 C CA . ALA A 1 89 ? -5.291 2.673 9.273 1.00 76.25 89 ALA A CA 1
ATOM 710 C C . ALA A 1 89 ? -3.899 2.031 9.321 1.00 76.25 89 ALA A C 1
ATOM 712 O O . ALA A 1 89 ? -2.936 2.619 9.826 1.00 76.25 89 ALA A O 1
ATOM 713 N N . GLU A 1 90 ? -3.801 0.838 8.740 1.00 83.44 90 GLU A N 1
ATOM 714 C CA . GLU A 1 90 ? -2.560 0.098 8.540 1.00 83.44 90 GLU A CA 1
ATOM 715 C C . GLU A 1 90 ? -2.332 -0.119 7.042 1.00 83.44 90 GLU A C 1
ATOM 717 O O . GLU A 1 90 ? -3.218 -0.589 6.318 1.00 83.44 90 GLU A O 1
ATOM 722 N N . LEU A 1 91 ? -1.123 0.193 6.582 1.00 83.06 91 LEU A N 1
ATOM 723 C CA . LEU A 1 91 ? -0.672 -0.093 5.228 1.00 83.06 91 LEU A CA 1
ATOM 724 C C . LEU A 1 91 ? 0.573 -0.973 5.291 1.00 83.06 91 LEU A C 1
ATOM 726 O O . LEU A 1 91 ? 1.592 -0.570 5.851 1.00 83.06 91 LEU A O 1
ATOM 730 N N . HIS A 1 92 ? 0.486 -2.144 4.667 1.00 82.81 92 HIS A N 1
ATOM 731 C CA . HIS A 1 92 ? 1.641 -2.983 4.379 1.00 82.81 92 HIS A CA 1
ATOM 732 C C . HIS A 1 92 ? 1.944 -2.888 2.894 1.00 82.81 92 HIS A C 1
ATOM 734 O O . HIS A 1 92 ? 1.097 -3.215 2.058 1.00 82.81 92 HIS A O 1
ATOM 740 N N . LEU A 1 93 ? 3.150 -2.437 2.582 1.00 78.19 93 LEU A N 1
ATOM 741 C CA . LEU A 1 93 ? 3.642 -2.317 1.230 1.00 78.19 93 LEU A CA 1
ATOM 742 C C . LEU A 1 93 ? 4.961 -3.065 1.092 1.00 78.19 93 LEU A C 1
ATOM 744 O O . LEU A 1 93 ? 5.927 -2.773 1.790 1.00 78.19 93 LEU A O 1
ATOM 748 N N . HIS A 1 94 ? 5.013 -3.963 0.119 1.00 76.69 94 HIS A N 1
ATOM 749 C CA . HIS A 1 94 ? 6.248 -4.579 -0.330 1.00 76.69 94 HIS A CA 1
ATOM 750 C C . HIS A 1 94 ? 6.459 -4.303 -1.821 1.00 76.69 94 HIS A C 1
ATOM 752 O O . HIS A 1 94 ? 5.573 -4.519 -2.656 1.00 76.69 94 HIS A O 1
ATOM 758 N N . VAL A 1 95 ? 7.648 -3.804 -2.148 1.00 74.88 95 VAL A N 1
ATOM 759 C CA . VAL A 1 95 ? 8.035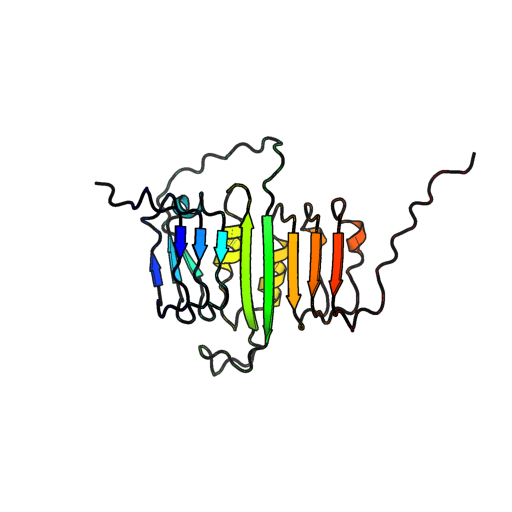 -3.365 -3.488 1.00 74.88 95 VAL A CA 1
ATOM 760 C C . VAL A 1 95 ? 9.190 -4.226 -3.978 1.00 74.88 95 VAL A C 1
ATOM 762 O O . VAL A 1 95 ? 10.244 -4.310 -3.354 1.00 74.88 95 VAL A O 1
ATOM 765 N N . GLN A 1 96 ? 9.015 -4.849 -5.142 1.00 73.75 96 GLN A N 1
ATOM 766 C CA . GLN A 1 96 ? 10.049 -5.669 -5.776 1.00 73.75 96 GLN A CA 1
ATOM 767 C C . GLN A 1 96 ? 10.376 -5.160 -7.177 1.00 73.75 96 GLN A C 1
ATOM 769 O O . GLN A 1 96 ? 9.476 -4.803 -7.936 1.00 73.75 96 GLN A O 1
ATOM 774 N N . SER A 1 97 ? 11.651 -5.178 -7.567 1.00 72.31 97 SER A N 1
ATOM 775 C CA . SER A 1 97 ? 12.019 -4.909 -8.961 1.00 72.31 97 SER A CA 1
ATOM 776 C C . SER A 1 97 ? 11.616 -6.084 -9.839 1.00 72.31 97 SER A C 1
ATOM 778 O O . SER A 1 97 ? 11.760 -7.255 -9.487 1.00 72.31 97 SER A O 1
ATOM 780 N N . LEU A 1 98 ? 11.098 -5.748 -11.009 1.00 72.62 98 LEU A N 1
ATOM 781 C CA . LEU A 1 98 ? 10.801 -6.669 -12.083 1.00 72.62 98 LEU A CA 1
ATOM 782 C C . LEU A 1 98 ? 11.727 -6.346 -13.254 1.00 72.62 98 LEU A C 1
ATOM 784 O O . LEU A 1 98 ? 11.908 -5.183 -13.611 1.00 72.62 98 LEU A O 1
ATOM 788 N N . GLU A 1 99 ? 12.264 -7.384 -13.897 1.00 68.50 99 GLU A N 1
ATOM 789 C CA . GLU A 1 99 ? 13.154 -7.221 -15.055 1.00 68.50 99 GLU A CA 1
ATOM 790 C C . GLU A 1 99 ? 12.457 -6.515 -16.226 1.00 68.50 99 GLU A C 1
ATOM 792 O O . GLU A 1 99 ? 13.073 -5.720 -16.935 1.00 68.50 99 GLU A O 1
ATOM 797 N N . ARG A 1 100 ? 11.170 -6.823 -16.447 1.00 68.88 100 ARG A N 1
ATOM 798 C CA . ARG A 1 100 ? 10.320 -6.212 -17.476 1.00 68.88 100 ARG A CA 1
ATOM 799 C C . ARG A 1 100 ? 8.846 -6.261 -17.090 1.00 68.88 100 ARG A C 1
ATOM 801 O O . ARG A 1 100 ? 8.339 -7.280 -16.615 1.00 68.88 100 ARG A O 1
ATOM 808 N N . CYS A 1 101 ? 8.107 -5.218 -17.458 1.00 70.12 101 CYS A N 1
ATOM 809 C CA . CYS A 1 101 ? 6.650 -5.254 -17.442 1.00 70.12 101 CYS A CA 1
ATOM 810 C C . CYS A 1 101 ? 6.141 -6.021 -18.667 1.00 70.12 101 CYS A C 1
ATOM 812 O O . CYS A 1 101 ? 6.266 -5.571 -19.805 1.00 70.12 101 CYS A O 1
ATOM 814 N N . ARG A 1 102 ? 5.476 -7.160 -18.443 1.00 66.75 102 ARG A N 1
ATOM 815 C CA . ARG A 1 102 ? 4.888 -7.984 -19.522 1.00 66.75 102 ARG A CA 1
ATOM 816 C C . ARG A 1 102 ? 3.784 -7.275 -20.324 1.00 66.75 102 ARG A C 1
ATOM 818 O O . ARG A 1 102 ? 3.314 -7.818 -21.317 1.00 66.75 102 ARG A O 1
ATOM 825 N N . LEU A 1 103 ? 3.329 -6.105 -19.878 1.00 65.62 103 LEU A N 1
ATOM 826 C CA . LEU A 1 103 ? 2.292 -5.303 -20.542 1.00 65.62 103 LEU A CA 1
ATOM 827 C C . LEU A 1 103 ? 2.841 -4.202 -21.418 1.00 65.62 103 LEU A C 1
ATOM 829 O O . LEU A 1 103 ? 2.134 -3.703 -22.289 1.00 65.62 103 LEU A O 1
ATOM 833 N N . HIS A 1 104 ? 4.068 -3.803 -21.128 1.00 71.69 104 HIS A N 1
ATOM 834 C CA . HIS A 1 104 ? 4.758 -2.720 -21.786 1.00 71.69 104 HIS A CA 1
ATOM 835 C C . HIS A 1 104 ? 6.172 -3.221 -22.075 1.00 71.69 104 HIS A C 1
ATOM 837 O O . HIS A 1 104 ? 7.115 -2.802 -21.409 1.00 71.69 104 HIS A O 1
ATOM 843 N N . PRO A 1 105 ? 6.322 -4.171 -23.017 1.00 67.44 105 PRO A N 1
ATOM 844 C CA . PRO A 1 105 ? 7.616 -4.782 -23.320 1.00 67.44 105 PRO A CA 1
ATOM 845 C C . PRO A 1 105 ? 8.642 -3.754 -23.816 1.00 67.44 105 PRO A C 1
ATOM 847 O O . PRO A 1 105 ? 9.839 -3.946 -23.620 1.00 67.44 105 PRO A O 1
ATOM 850 N N . ASP A 1 106 ? 8.160 -2.649 -24.389 1.00 72.81 106 ASP A N 1
ATOM 851 C CA . ASP A 1 106 ? 8.974 -1.533 -24.871 1.00 72.81 106 ASP A CA 1
ATOM 852 C C . ASP A 1 106 ? 9.245 -0.469 -23.794 1.00 72.81 106 ASP A C 1
ATOM 854 O O . ASP A 1 106 ? 9.954 0.508 -24.051 1.00 72.81 106 ASP A O 1
ATOM 858 N N . ASN A 1 107 ? 8.681 -0.619 -22.587 1.00 69.00 107 ASN A N 1
ATOM 859 C CA . ASN A 1 107 ? 8.936 0.312 -21.497 1.00 69.00 107 ASN A CA 1
ATOM 860 C C . ASN A 1 107 ? 10.381 0.166 -21.017 1.00 69.00 107 ASN A C 1
ATOM 862 O O . ASN A 1 107 ? 10.796 -0.899 -20.566 1.00 69.00 107 ASN A O 1
ATOM 866 N N . LYS A 1 108 ? 11.122 1.270 -21.093 1.00 69.12 108 LYS A N 1
ATOM 867 C CA . LYS A 1 108 ? 12.510 1.364 -20.627 1.00 69.12 108 LYS A CA 1
ATOM 868 C C . LYS A 1 108 ? 12.618 1.835 -19.177 1.00 69.12 108 LYS A C 1
ATOM 870 O O . LYS A 1 108 ? 13.720 1.850 -18.641 1.00 69.12 108 LYS A O 1
ATOM 875 N N . LEU A 1 109 ? 11.507 2.261 -18.569 1.00 66.06 109 LEU A N 1
ATOM 876 C CA . LEU A 1 109 ? 11.485 2.663 -17.164 1.00 66.06 109 LEU A CA 1
ATOM 877 C C . LEU A 1 109 ? 11.613 1.431 -16.256 1.00 66.06 109 LEU A C 1
ATOM 879 O O . LEU A 1 109 ? 11.123 0.362 -16.640 1.00 66.06 109 LEU A O 1
ATOM 883 N N . PRO A 1 110 ? 12.208 1.580 -15.058 1.00 64.00 110 PRO A N 1
ATOM 884 C CA . PRO A 1 110 ? 12.206 0.539 -14.039 1.00 64.00 110 PRO A CA 1
ATOM 885 C C . PRO A 1 110 ? 10.787 0.030 -13.794 1.00 64.00 110 PRO A C 1
ATOM 887 O O . PRO A 1 110 ? 9.834 0.816 -13.795 1.00 64.00 110 PRO A O 1
ATOM 890 N N . THR A 1 111 ? 10.642 -1.285 -13.637 1.00 70.94 111 THR A N 1
ATOM 891 C CA . THR A 1 111 ? 9.335 -1.893 -13.397 1.00 70.94 111 THR A CA 1
ATOM 892 C C . THR A 1 111 ? 9.265 -2.490 -12.008 1.00 70.94 111 THR A C 1
ATOM 894 O O . THR A 1 111 ? 10.186 -3.190 -11.605 1.00 70.94 111 THR A O 1
ATOM 897 N N . PHE A 1 112 ? 8.180 -2.219 -11.289 1.00 70.69 112 PHE A N 1
ATOM 898 C CA . PHE A 1 112 ? 8.028 -2.557 -9.879 1.00 70.69 112 PHE A CA 1
ATOM 899 C C . PHE A 1 112 ? 6.791 -3.422 -9.657 1.00 70.69 112 PHE A C 1
ATOM 901 O O . PHE A 1 112 ? 5.702 -3.104 -10.111 1.00 70.69 112 PHE A O 1
ATOM 908 N N . GLY A 1 113 ? 6.936 -4.549 -8.976 1.00 69.38 113 GLY A N 1
ATOM 909 C CA . GLY A 1 113 ? 5.807 -5.293 -8.437 1.00 69.38 113 GLY A CA 1
ATOM 910 C C . GLY A 1 113 ? 5.443 -4.722 -7.076 1.00 69.38 113 GLY A C 1
ATOM 911 O O . GLY A 1 113 ? 6.328 -4.525 -6.251 1.00 69.38 113 GLY A O 1
ATOM 912 N N . PHE A 1 114 ? 4.154 -4.500 -6.849 1.00 72.50 114 PHE A N 1
ATOM 913 C CA . PHE A 1 114 ? 3.648 -4.027 -5.570 1.00 72.50 114 PHE A CA 1
ATOM 914 C C . PHE A 1 114 ? 2.779 -5.113 -4.925 1.00 72.50 114 PHE A C 1
ATOM 916 O O . PHE A 1 114 ? 1.831 -5.622 -5.535 1.00 72.50 114 PHE A O 1
ATOM 923 N N . ASP A 1 115 ? 3.122 -5.468 -3.696 1.00 74.19 115 ASP A N 1
ATOM 924 C CA . ASP A 1 115 ? 2.284 -6.205 -2.759 1.00 74.19 115 ASP A CA 1
ATOM 925 C C . ASP A 1 115 ? 1.741 -5.169 -1.769 1.00 74.19 115 ASP A C 1
ATOM 927 O O . ASP A 1 115 ? 2.512 -4.425 -1.166 1.00 74.19 115 ASP A O 1
ATOM 931 N N . CYS A 1 116 ? 0.420 -5.013 -1.721 1.00 78.25 116 CYS A N 1
ATOM 932 C CA . CYS A 1 116 ? -0.219 -3.926 -0.995 1.00 78.25 116 CYS A CA 1
ATOM 933 C C . CYS A 1 116 ? -1.457 -4.448 -0.290 1.00 78.25 116 CYS A C 1
ATOM 935 O O . CYS A 1 116 ? -2.431 -4.870 -0.929 1.00 78.25 116 CYS A O 1
ATOM 937 N N . VAL A 1 117 ? -1.403 -4.362 1.033 1.00 79.75 117 VAL A N 1
ATOM 938 C CA . VAL A 1 117 ? -2.482 -4.758 1.920 1.00 79.75 117 VAL A CA 1
ATOM 939 C C . VAL A 1 117 ? -2.853 -3.565 2.779 1.00 79.75 117 VAL A C 1
ATOM 941 O O . VAL A 1 117 ? -2.049 -3.079 3.574 1.00 79.75 117 VAL A O 1
ATOM 944 N N . TYR A 1 118 ? -4.098 -3.124 2.635 1.00 82.94 118 TYR A N 1
ATOM 945 C CA . TYR A 1 118 ? -4.654 -2.032 3.422 1.00 82.94 118 TYR A CA 1
ATOM 946 C C . TYR A 1 118 ? -5.720 -2.544 4.389 1.00 82.94 118 TYR A C 1
ATOM 948 O O . TYR A 1 118 ? -6.536 -3.413 4.041 1.00 82.94 118 TYR A O 1
ATOM 956 N N . LYS A 1 119 ? -5.710 -1.997 5.606 1.00 80.44 119 LYS A N 1
ATOM 957 C CA . LYS A 1 119 ? -6.694 -2.272 6.655 1.00 80.44 119 LYS A CA 1
ATOM 958 C C . LYS A 1 119 ? -7.068 -0.992 7.389 1.00 80.44 119 LYS A C 1
ATOM 960 O O . LYS A 1 119 ? -6.219 -0.136 7.614 1.00 80.44 119 LYS A O 1
ATOM 965 N N . GLU A 1 120 ? -8.323 -0.900 7.804 1.00 77.00 120 GLU A N 1
ATOM 966 C CA . GLU A 1 120 ? -8.832 0.209 8.608 1.00 77.00 120 GLU A CA 1
ATOM 967 C C . GLU A 1 120 ? -9.902 -0.287 9.593 1.00 77.00 120 GLU A C 1
ATOM 969 O O . GLU A 1 120 ? -10.732 -1.125 9.240 1.00 77.00 120 GLU A O 1
ATOM 974 N N . ASP A 1 121 ? -9.904 0.221 10.829 1.00 70.12 121 ASP A N 1
ATOM 975 C CA . ASP A 1 121 ? -10.837 -0.235 11.876 1.00 70.12 121 ASP A CA 1
ATOM 976 C C . ASP A 1 121 ? -12.292 0.204 11.643 1.00 70.12 121 ASP A C 1
ATOM 978 O O . ASP A 1 121 ? -13.240 -0.486 12.037 1.00 70.12 121 ASP A O 1
ATOM 982 N N . ARG A 1 122 ? -12.496 1.369 11.015 1.00 65.38 122 ARG A N 1
ATOM 983 C CA . ARG A 1 122 ? -13.819 1.882 10.638 1.00 65.38 122 ARG A CA 1
ATOM 984 C C . ARG A 1 122 ? -13.723 2.626 9.312 1.00 65.38 122 ARG A C 1
ATOM 986 O O . ARG A 1 122 ? -12.824 3.438 9.161 1.00 65.38 122 ARG A O 1
ATOM 993 N N . PRO A 1 123 ? -14.678 2.443 8.392 1.00 55.66 123 PRO A N 1
ATOM 994 C CA . PRO A 1 123 ? -14.625 3.108 7.104 1.00 55.66 123 PRO A CA 1
ATOM 995 C C . PRO A 1 123 ? -15.118 4.557 7.252 1.00 55.66 123 PRO A C 1
ATOM 997 O O . PRO A 1 123 ? -16.321 4.823 7.185 1.00 55.66 123 PRO A O 1
ATOM 1000 N N . LEU A 1 124 ? -14.213 5.514 7.476 1.00 54.59 124 LEU A N 1
ATOM 1001 C CA . LEU A 1 124 ? -14.539 6.942 7.415 1.00 54.59 124 LEU A CA 1
ATO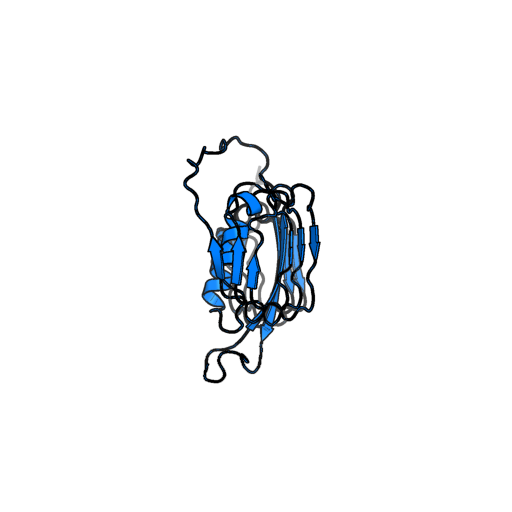M 1002 C C . LEU A 1 124 ? -13.944 7.553 6.154 1.00 54.59 124 LEU A C 1
ATOM 1004 O O . LEU A 1 124 ? -12.738 7.595 5.960 1.00 54.59 124 LEU A O 1
ATOM 1008 N N . LEU A 1 125 ? -14.850 8.039 5.298 1.00 52.19 125 LEU A N 1
ATOM 1009 C CA . LEU A 1 125 ? -14.570 8.885 4.136 1.00 52.19 125 LEU A CA 1
ATOM 1010 C C . LEU A 1 125 ? -13.317 8.473 3.362 1.00 52.19 125 LEU A C 1
ATOM 1012 O O . LEU A 1 125 ? -12.382 9.258 3.286 1.00 52.19 125 LEU A O 1
ATOM 1016 N N . THR A 1 126 ? -13.360 7.263 2.797 1.00 56.50 126 THR A N 1
ATOM 1017 C CA . THR A 1 126 ? -12.876 6.777 1.484 1.00 56.50 126 THR A CA 1
ATOM 1018 C C . THR A 1 126 ? -11.653 7.391 0.786 1.00 56.50 126 THR A C 1
ATOM 1020 O O . THR A 1 126 ? -11.215 6.764 -0.159 1.00 56.50 126 THR A O 1
ATOM 1023 N N . ARG A 1 127 ? -11.036 8.506 1.190 1.00 62.31 127 ARG A N 1
ATOM 1024 C CA . ARG A 1 127 ? -9.912 9.156 0.509 1.00 62.31 127 ARG A CA 1
ATOM 1025 C C . ARG A 1 127 ? -8.676 8.275 0.486 1.00 62.31 127 ARG A C 1
ATOM 1027 O O . ARG A 1 127 ? -8.054 8.202 -0.558 1.00 62.31 127 ARG A O 1
ATOM 1034 N N . ASN A 1 128 ? -8.341 7.593 1.580 1.00 72.06 128 ASN A N 1
ATOM 1035 C CA . ASN A 1 128 ? -7.157 6.730 1.626 1.00 72.06 128 ASN A CA 1
ATOM 1036 C C . ASN A 1 128 ? -7.298 5.536 0.689 1.00 72.06 128 ASN A C 1
ATOM 1038 O O . ASN A 1 128 ? -6.468 5.332 -0.194 1.00 72.06 128 ASN A O 1
ATOM 1042 N N . LEU A 1 129 ? -8.393 4.787 0.857 1.00 70.94 129 LEU A N 1
ATOM 1043 C CA . LEU A 1 129 ? -8.712 3.661 -0.006 1.00 70.94 129 LEU A CA 1
ATOM 1044 C C . LEU A 1 129 ? -8.832 4.115 -1.449 1.00 70.94 129 LEU A C 1
ATOM 1046 O O . LEU A 1 129 ? -8.121 3.567 -2.270 1.00 70.94 129 LEU A O 1
ATOM 1050 N N . GLU A 1 130 ? -9.649 5.129 -1.746 1.00 70.81 130 GLU A N 1
ATOM 1051 C CA . GLU A 1 130 ? -9.833 5.710 -3.081 1.00 70.81 130 GLU A CA 1
ATOM 1052 C C . GLU A 1 130 ? -8.509 6.156 -3.700 1.00 70.81 130 GLU A C 1
ATOM 1054 O O . GLU A 1 130 ? -8.292 5.882 -4.875 1.00 70.81 130 GLU A O 1
ATOM 1059 N N . MET A 1 131 ? -7.611 6.780 -2.935 1.00 72.44 131 MET A N 1
ATOM 1060 C CA . MET A 1 131 ? -6.284 7.193 -3.392 1.00 72.44 131 MET A CA 1
ATOM 1061 C C . MET A 1 131 ? -5.415 5.979 -3.731 1.00 72.44 131 MET A C 1
ATOM 1063 O O . MET A 1 131 ? -4.960 5.886 -4.867 1.00 72.44 131 MET A O 1
ATOM 1067 N N . LEU A 1 132 ? -5.269 5.003 -2.825 1.00 71.50 132 LEU A N 1
ATOM 1068 C CA . LEU A 1 132 ? -4.509 3.761 -3.062 1.00 71.50 132 LEU A CA 1
ATOM 1069 C C . LEU A 1 132 ? -5.006 3.003 -4.301 1.00 71.50 132 LEU A C 1
ATOM 1071 O O . LEU A 1 132 ? -4.237 2.560 -5.151 1.00 71.50 132 LEU A O 1
ATOM 1075 N N . ILE A 1 133 ? -6.323 2.908 -4.416 1.00 69.56 133 ILE A N 1
ATOM 1076 C CA . ILE A 1 133 ? -7.076 2.299 -5.514 1.00 69.56 133 ILE A CA 1
ATOM 1077 C C . ILE A 1 133 ? -6.878 3.066 -6.829 1.00 69.56 133 ILE A C 1
ATOM 1079 O O . ILE A 1 133 ? -6.734 2.453 -7.888 1.00 69.56 133 ILE A O 1
ATOM 1083 N N . SER A 1 134 ? -6.863 4.399 -6.789 1.00 67.75 134 SER A N 1
ATOM 1084 C CA . SER A 1 134 ? -6.768 5.250 -7.983 1.00 67.75 134 SER A CA 1
ATOM 1085 C C . SER A 1 134 ? -5.363 5.310 -8.576 1.00 67.75 134 SER A C 1
ATOM 1087 O O . SER A 1 134 ? -5.232 5.604 -9.763 1.00 67.75 134 SER A O 1
ATOM 1089 N N . LEU A 1 135 ? -4.323 5.008 -7.794 1.00 66.62 135 LEU A N 1
ATOM 1090 C CA . LEU A 1 135 ? -2.934 5.028 -8.267 1.00 66.62 135 LEU A CA 1
ATOM 1091 C C . LEU A 1 135 ? -2.635 3.955 -9.315 1.00 66.62 135 LEU A C 1
ATOM 1093 O O . LEU A 1 135 ? -1.769 4.159 -10.166 1.00 66.62 135 LEU A O 1
ATOM 1097 N N . GLY A 1 136 ? -3.362 2.835 -9.274 1.00 63.03 136 GLY A N 1
ATOM 1098 C CA . GLY A 1 136 ? -3.101 1.682 -10.128 1.00 63.03 136 GLY A CA 1
ATOM 1099 C C . GLY A 1 136 ? -1.794 0.962 -9.762 1.00 63.03 136 GLY A C 1
ATOM 1100 O O . GLY A 1 136 ? -0.741 1.564 -9.572 1.00 63.03 136 GLY A O 1
ATOM 1101 N N . MET A 1 137 ? -1.835 -0.369 -9.725 1.00 65.75 137 MET A N 1
ATOM 1102 C CA . MET A 1 137 ? -0.703 -1.231 -9.343 1.00 65.75 137 MET A CA 1
ATOM 1103 C C . MET A 1 137 ? 0.021 -1.801 -10.564 1.00 65.75 137 MET A C 1
ATOM 1105 O O . MET A 1 137 ? 0.507 -2.935 -10.570 1.00 65.75 137 MET A O 1
ATOM 1109 N N . CYS A 1 138 ? 0.049 -1.030 -11.651 1.00 67.94 138 CYS A N 1
ATOM 1110 C CA . CYS A 1 138 ? 0.763 -1.421 -12.850 1.00 67.94 138 CYS A CA 1
ATOM 1111 C C . CYS A 1 138 ? 2.258 -1.461 -12.546 1.00 67.94 138 CYS A C 1
ATOM 1113 O O . CYS A 1 138 ? 2.793 -0.549 -11.926 1.00 67.94 138 CYS A O 1
ATOM 1115 N N . ALA A 1 139 ? 2.971 -2.456 -13.074 1.00 62.41 139 ALA A N 1
ATOM 1116 C CA . ALA A 1 139 ? 4.411 -2.516 -12.847 1.00 62.41 139 ALA A CA 1
ATOM 1117 C C . ALA A 1 139 ? 5.199 -1.337 -13.440 1.00 62.41 139 ALA A C 1
ATOM 1119 O O . ALA A 1 139 ? 6.366 -1.154 -13.137 1.00 62.41 139 ALA A O 1
ATOM 1120 N N . CYS A 1 140 ? 4.565 -0.529 -14.287 1.00 66.69 140 CYS A N 1
ATOM 1121 C CA . CYS A 1 140 ? 5.119 0.716 -14.819 1.00 66.69 140 CYS A CA 1
ATOM 1122 C C . CYS A 1 140 ? 4.631 1.969 -14.077 1.00 66.69 140 CYS A C 1
ATOM 1124 O O . CYS A 1 140 ? 4.862 3.072 -14.571 1.00 66.69 140 CYS A O 1
ATOM 1126 N N . THR A 1 141 ? 3.893 1.829 -12.971 1.00 67.69 141 THR A N 1
ATOM 1127 C CA . THR A 1 141 ? 3.489 2.972 -12.147 1.00 67.69 141 THR A CA 1
ATOM 1128 C C . THR A 1 141 ? 4.753 3.689 -11.683 1.00 67.69 141 THR A C 1
ATOM 1130 O O . THR A 1 141 ? 5.703 3.052 -11.230 1.00 67.69 141 THR A O 1
ATOM 1133 N N . ASN A 1 142 ? 4.785 5.015 -11.852 1.00 68.88 142 ASN A N 1
ATOM 1134 C CA . ASN A 1 142 ? 5.914 5.818 -11.400 1.00 68.88 142 ASN A CA 1
ATOM 1135 C C . ASN A 1 142 ? 6.024 5.672 -9.878 1.00 68.88 142 ASN A C 1
ATOM 1137 O O . ASN A 1 142 ? 5.154 6.150 -9.147 1.00 68.88 142 ASN A O 1
ATOM 1141 N N . PHE A 1 143 ? 7.092 5.012 -9.437 1.00 66.62 143 PHE A N 1
ATOM 1142 C CA . PHE A 1 143 ? 7.348 4.727 -8.035 1.00 66.62 143 PHE A CA 1
ATOM 1143 C C . PHE A 1 143 ? 7.364 5.995 -7.172 1.00 66.62 143 PHE A C 1
ATOM 1145 O O . PHE A 1 143 ? 6.787 6.000 -6.092 1.00 66.62 143 PHE A O 1
ATOM 1152 N N . GLU A 1 144 ? 7.904 7.101 -7.690 1.00 68.56 144 GLU A N 1
ATOM 1153 C CA . GLU A 1 144 ? 7.931 8.392 -6.995 1.00 68.56 144 GLU A CA 1
ATOM 1154 C C . GLU A 1 144 ? 6.524 8.986 -6.806 1.00 68.56 144 GLU A C 1
ATOM 1156 O O . GLU A 1 144 ? 6.215 9.573 -5.772 1.00 68.56 144 GLU A O 1
ATOM 1161 N N . MET A 1 145 ? 5.630 8.824 -7.789 1.00 67.44 145 MET A N 1
ATOM 1162 C CA . MET A 1 145 ? 4.236 9.260 -7.629 1.00 67.44 145 MET A CA 1
ATOM 1163 C C . MET A 1 145 ? 3.472 8.358 -6.658 1.00 67.44 145 MET A C 1
ATOM 1165 O O . MET A 1 145 ? 2.617 8.841 -5.914 1.00 67.44 145 MET A O 1
ATOM 1169 N N . PHE A 1 146 ? 3.774 7.060 -6.663 1.00 69.06 146 PHE A N 1
ATOM 1170 C CA . PHE A 1 146 ? 3.163 6.094 -5.761 1.00 69.06 146 PHE A CA 1
ATOM 1171 C C . PHE A 1 146 ? 3.573 6.347 -4.303 1.00 69.06 146 PHE A C 1
ATOM 1173 O O . PHE A 1 146 ? 2.700 6.454 -3.444 1.00 69.06 146 PHE A O 1
ATOM 1180 N N . SER A 1 147 ? 4.867 6.549 -4.036 1.00 68.88 147 SER A N 1
ATOM 1181 C CA . SER A 1 147 ? 5.380 6.857 -2.696 1.00 68.88 147 SER A CA 1
ATOM 1182 C C . SER A 1 147 ? 4.807 8.167 -2.150 1.00 68.88 147 SER A C 1
ATOM 1184 O O . SER A 1 147 ? 4.249 8.178 -1.056 1.00 68.88 147 SER A O 1
ATOM 1186 N N . ARG A 1 148 ? 4.799 9.244 -2.949 1.00 70.25 148 ARG A N 1
ATOM 1187 C CA . ARG A 1 148 ? 4.143 10.517 -2.583 1.00 70.25 148 ARG A CA 1
ATOM 1188 C C . ARG A 1 148 ? 2.679 10.352 -2.209 1.00 70.25 148 ARG A C 1
ATOM 1190 O O . ARG A 1 148 ? 2.166 11.053 -1.345 1.00 70.25 148 ARG A O 1
ATOM 1197 N N . SER A 1 149 ? 2.002 9.424 -2.869 1.00 71.62 149 SER A N 1
ATOM 1198 C CA . SER A 1 149 ? 0.587 9.196 -2.632 1.00 71.62 149 SER A CA 1
ATOM 1199 C C . SER A 1 149 ? 0.317 8.405 -1.352 1.00 71.62 149 SER A C 1
ATOM 1201 O O . SER A 1 149 ? -0.711 8.620 -0.718 1.00 71.62 149 SER A O 1
ATOM 1203 N N . ILE A 1 150 ? 1.253 7.554 -0.925 1.00 74.56 150 ILE A N 1
ATOM 1204 C CA . ILE A 1 150 ? 1.202 6.888 0.384 1.00 74.56 150 ILE A CA 1
ATOM 1205 C C . ILE A 1 150 ? 1.356 7.903 1.519 1.00 74.56 150 ILE A C 1
ATOM 1207 O O . ILE A 1 150 ? 0.662 7.810 2.528 1.00 74.56 150 ILE A O 1
ATOM 1211 N N . PHE A 1 151 ? 2.218 8.905 1.347 1.00 71.56 151 PHE A N 1
ATOM 1212 C CA . PHE A 1 151 ? 2.416 9.945 2.359 1.00 71.56 151 PHE A CA 1
ATOM 1213 C C . PHE A 1 151 ? 1.230 10.916 2.475 1.00 71.56 151 PHE A C 1
ATOM 1215 O O . PHE A 1 151 ? 1.059 11.553 3.507 1.00 71.56 151 PHE A O 1
ATOM 1222 N N . GLY A 1 152 ? 0.344 10.955 1.473 1.00 69.62 152 GLY A N 1
ATOM 1223 C CA . GLY A 1 152 ? -0.926 11.685 1.534 1.00 69.62 152 GLY A CA 1
ATOM 1224 C C . GLY A 1 152 ? -2.064 10.952 2.260 1.00 69.62 152 GLY A C 1
ATOM 1225 O O . GLY A 1 152 ? -3.171 11.498 2.344 1.00 69.62 152 GLY A O 1
ATOM 1226 N N . LEU A 1 153 ? -1.830 9.731 2.763 1.00 75.06 153 LEU A N 1
ATOM 1227 C CA . LEU A 1 153 ? -2.830 8.974 3.515 1.00 75.06 153 LEU A CA 1
ATOM 1228 C C . LEU A 1 153 ? -3.035 9.588 4.903 1.00 75.06 153 LEU A C 1
ATOM 1230 O O . LEU A 1 153 ? -2.102 9.783 5.676 1.00 75.06 153 LEU A O 1
ATOM 1234 N N . ARG A 1 154 ? -4.289 9.881 5.239 1.00 73.94 154 ARG A N 1
ATOM 1235 C CA . ARG A 1 154 ? -4.668 10.512 6.509 1.00 73.94 154 ARG A CA 1
ATOM 1236 C C . ARG A 1 154 ? -4.855 9.459 7.592 1.00 73.94 154 ARG A C 1
ATOM 1238 O O . ARG A 1 154 ? -5.393 8.400 7.305 1.00 73.94 154 ARG A O 1
ATOM 1245 N N . GLN A 1 155 ? -4.487 9.764 8.836 1.00 76.19 155 GLN A N 1
ATOM 1246 C CA . GLN A 1 155 ? -4.736 8.876 9.988 1.00 76.19 155 GLN A CA 1
ATOM 1247 C C . GLN A 1 155 ? -4.089 7.479 9.862 1.00 76.19 155 GLN A C 1
ATOM 1249 O O . GLN A 1 155 ? -4.531 6.506 10.473 1.00 76.19 155 GLN A O 1
ATOM 1254 N N . LEU A 1 156 ? -3.017 7.372 9.068 1.00 78.81 156 LEU A N 1
ATOM 1255 C CA . LEU A 1 156 ? -2.210 6.161 8.996 1.00 78.81 156 LEU A CA 1
ATOM 1256 C C . LEU A 1 156 ? -1.436 6.005 10.307 1.00 78.81 156 LEU A C 1
ATOM 1258 O O . LEU A 1 156 ? -0.610 6.851 10.632 1.00 78.81 156 LEU A O 1
ATOM 1262 N N . ILE A 1 157 ? -1.713 4.932 11.044 1.00 82.31 157 ILE A N 1
ATOM 1263 C CA . ILE A 1 157 ? -1.076 4.622 12.333 1.00 82.31 157 ILE A CA 1
ATOM 1264 C C . ILE A 1 157 ? 0.124 3.720 12.141 1.00 82.31 157 ILE A C 1
ATOM 1266 O O . ILE A 1 157 ? 1.131 3.873 12.832 1.00 82.31 157 ILE A O 1
ATOM 1270 N N . LYS A 1 158 ? 0.011 2.788 11.197 1.00 84.06 158 LYS A N 1
ATOM 1271 C CA . LYS A 1 158 ? 1.049 1.816 10.910 1.00 84.06 158 LYS A CA 1
ATOM 1272 C C . LYS A 1 158 ? 1.404 1.836 9.437 1.00 84.06 158 LYS A C 1
ATOM 1274 O O . LYS A 1 158 ? 0.549 1.598 8.583 1.00 84.06 158 LYS A O 1
ATOM 1279 N N . LEU A 1 159 ? 2.683 2.060 9.168 1.00 84.88 159 LEU A N 1
ATOM 1280 C CA . LEU A 1 159 ? 3.273 1.899 7.850 1.00 84.88 159 LEU A CA 1
ATOM 1281 C C . LEU A 1 159 ? 4.358 0.834 7.931 1.00 84.88 159 LEU A C 1
ATOM 1283 O O . LEU A 1 159 ? 5.381 1.019 8.589 1.00 84.88 159 LEU A O 1
ATOM 1287 N N . GLU A 1 160 ? 4.129 -0.277 7.247 1.00 83.81 160 GLU A N 1
ATOM 1288 C CA . GLU A 1 160 ? 5.153 -1.272 6.976 1.00 83.81 160 GLU A CA 1
ATOM 1289 C C . GLU A 1 160 ? 5.559 -1.151 5.514 1.00 83.81 160 GLU A C 1
ATOM 1291 O O . GLU A 1 160 ? 4.724 -1.271 4.617 1.00 83.81 160 GLU A O 1
ATOM 1296 N N . HIS A 1 161 ? 6.835 -0.865 5.287 1.00 77.81 161 HIS A N 1
ATOM 1297 C CA . HIS A 1 161 ? 7.375 -0.605 3.967 1.00 77.81 161 HIS A CA 1
ATOM 1298 C C . HIS A 1 161 ? 8.640 -1.431 3.754 1.00 77.81 161 HIS A C 1
ATOM 1300 O O . HIS A 1 161 ? 9.670 -1.200 4.391 1.00 77.81 161 HIS A O 1
ATOM 1306 N N . GLU A 1 162 ? 8.571 -2.377 2.826 1.00 78.88 162 GLU A N 1
ATOM 1307 C CA . GLU A 1 162 ? 9.722 -3.131 2.349 1.00 78.88 162 GLU A CA 1
ATOM 1308 C C . GLU A 1 162 ? 10.066 -2.694 0.928 1.00 78.88 162 GLU A C 1
ATOM 1310 O O . GLU A 1 162 ? 9.252 -2.839 0.013 1.00 78.88 162 GLU A O 1
ATOM 1315 N N . ASP A 1 163 ? 11.258 -2.126 0.745 1.00 71.31 163 ASP A N 1
ATOM 1316 C CA . ASP A 1 163 ? 11.693 -1.649 -0.565 1.00 71.31 163 ASP A CA 1
ATOM 1317 C C . ASP A 1 163 ? 13.198 -1.431 -0.656 1.00 71.31 163 ASP A C 1
ATOM 1319 O O . ASP A 1 163 ? 13.743 -0.602 0.059 1.00 71.31 163 ASP A O 1
ATOM 1323 N N . ASN A 1 164 ? 13.836 -2.049 -1.645 1.00 66.56 164 ASN A N 1
ATOM 1324 C CA . ASN A 1 164 ? 15.261 -1.882 -1.912 1.00 66.56 164 ASN A CA 1
ATOM 1325 C C . ASN A 1 164 ? 15.578 -0.684 -2.838 1.00 66.56 164 ASN A C 1
ATOM 1327 O O . ASN A 1 164 ? 16.715 -0.554 -3.279 1.00 66.56 164 ASN A O 1
ATOM 1331 N N . PHE A 1 165 ? 14.618 0.167 -3.207 1.00 65.56 165 PHE A N 1
ATOM 1332 C CA . PHE A 1 165 ? 14.827 1.256 -4.181 1.00 65.56 165 PHE A CA 1
ATOM 1333 C C . PHE A 1 165 ? 14.745 2.656 -3.576 1.00 65.56 165 PHE A C 1
ATOM 1335 O O . PHE A 1 165 ? 15.287 3.599 -4.149 1.00 65.56 165 PHE A O 1
ATOM 1342 N N . LEU A 1 166 ? 14.086 2.811 -2.431 1.00 66.62 166 LEU A N 1
ATOM 1343 C CA . LEU A 1 166 ? 14.024 4.073 -1.710 1.00 66.62 166 LEU A CA 1
ATOM 1344 C C . LEU A 1 166 ? 15.408 4.455 -1.168 1.00 66.62 166 LEU A C 1
ATOM 1346 O O . LEU A 1 166 ? 15.885 3.879 -0.196 1.00 66.62 166 LEU A O 1
ATOM 1350 N N . GLU A 1 167 ? 16.039 5.444 -1.801 1.00 66.88 167 GLU A N 1
ATOM 1351 C CA . GLU A 1 167 ? 17.308 6.034 -1.342 1.00 66.88 167 GLU A CA 1
ATOM 1352 C C . GLU A 1 167 ? 17.084 7.151 -0.305 1.00 66.88 167 GLU A C 1
ATOM 1354 O O . GLU A 1 167 ? 17.934 7.402 0.549 1.00 66.88 167 GLU A O 1
ATOM 1359 N N . GLU A 1 168 ? 15.919 7.807 -0.347 1.00 68.81 168 GLU A N 1
ATOM 1360 C CA . GLU A 1 168 ? 15.571 8.932 0.522 1.00 68.81 168 GLU A CA 1
ATOM 1361 C C . GLU A 1 168 ? 14.069 8.955 0.811 1.00 68.81 168 GLU A C 1
ATOM 1363 O O . GLU A 1 168 ? 13.262 8.986 -0.120 1.00 68.81 168 GLU A O 1
ATOM 1368 N N . ILE A 1 169 ? 13.680 9.019 2.089 1.00 66.81 169 ILE A N 1
ATOM 1369 C CA . ILE A 1 169 ? 12.271 9.212 2.434 1.00 66.81 169 ILE A CA 1
ATOM 1370 C C . ILE A 1 169 ? 11.940 10.704 2.526 1.00 66.81 169 ILE A C 1
ATOM 1372 O O . ILE A 1 169 ? 12.476 11.415 3.374 1.00 66.81 169 ILE A O 1
ATOM 1376 N N . LYS A 1 170 ? 11.017 11.159 1.675 1.00 68.50 170 LYS A N 1
ATOM 1377 C CA . LYS A 1 170 ? 10.478 12.528 1.657 1.00 68.50 170 LYS A CA 1
ATOM 1378 C C . LYS A 1 170 ? 9.030 12.539 2.119 1.00 68.50 170 LYS A C 1
ATOM 1380 O O . LYS A 1 170 ? 8.368 11.510 2.087 1.00 68.50 170 LYS A O 1
ATOM 1385 N N . ASP A 1 171 ? 8.552 13.713 2.516 1.00 67.88 171 ASP A N 1
ATOM 1386 C CA . ASP A 1 171 ? 7.134 13.992 2.770 1.00 67.88 171 ASP A CA 1
ATOM 1387 C C . ASP A 1 171 ? 6.491 13.163 3.917 1.00 67.88 171 ASP A C 1
ATOM 1389 O O . ASP A 1 171 ? 5.272 13.152 4.073 1.00 67.88 171 ASP A O 1
ATOM 1393 N N . LEU A 1 172 ? 7.291 12.492 4.765 1.00 69.06 172 LEU A N 1
ATOM 1394 C CA . LEU A 1 172 ? 6.803 11.744 5.941 1.00 69.06 172 LEU A CA 1
ATOM 1395 C C . LEU A 1 172 ? 6.201 12.631 7.036 1.00 69.06 172 LEU A C 1
ATOM 1397 O O . LEU A 1 172 ? 5.492 12.135 7.907 1.00 69.06 172 LEU A O 1
ATOM 1401 N N . ASP A 1 173 ? 6.482 13.930 7.012 1.00 66.31 173 ASP A N 1
ATOM 1402 C CA . ASP A 1 173 ? 5.876 14.928 7.893 1.00 66.31 173 ASP A CA 1
ATOM 1403 C C . ASP A 1 173 ? 4.355 15.047 7.698 1.00 66.31 173 ASP A C 1
ATOM 1405 O O . ASP A 1 173 ? 3.664 15.526 8.593 1.00 66.31 173 ASP A O 1
ATOM 1409 N N . GLN A 1 174 ? 3.822 14.551 6.576 1.00 72.50 174 GLN A N 1
ATOM 1410 C CA . GLN A 1 174 ? 2.385 14.512 6.294 1.00 72.50 174 GLN A CA 1
ATOM 1411 C C . GLN A 1 174 ? 1.643 13.393 7.045 1.00 72.50 174 GLN A C 1
ATOM 1413 O O . GLN A 1 174 ? 0.420 13.455 7.195 1.00 72.50 174 GLN A O 1
ATOM 1418 N N . LEU A 1 175 ? 2.358 12.383 7.560 1.00 76.31 175 LEU A N 1
ATOM 1419 C CA . LEU A 1 175 ? 1.775 11.282 8.330 1.00 76.31 175 LEU A CA 1
ATOM 1420 C C . LEU A 1 175 ? 1.623 11.658 9.813 1.00 76.31 175 LEU A C 1
ATOM 1422 O O . LEU A 1 175 ? 2.225 11.056 10.701 1.00 76.31 175 LEU A O 1
ATOM 1426 N N . GLU A 1 176 ? 0.787 12.660 10.090 1.00 74.44 176 GLU A N 1
ATOM 1427 C CA . GLU A 1 176 ? 0.628 13.264 11.423 1.00 74.44 176 GLU A CA 1
ATOM 1428 C C . GLU A 1 176 ? 0.167 12.284 12.517 1.00 74.44 176 GLU A C 1
ATOM 1430 O O . GLU A 1 176 ? 0.359 12.554 13.698 1.00 74.44 176 GLU A O 1
ATOM 1435 N N . SER A 1 177 ? -0.442 11.151 12.154 1.00 79.31 177 SER A N 1
ATOM 1436 C CA . SER A 1 177 ? -0.974 10.153 13.099 1.00 79.31 177 SER A CA 1
ATOM 1437 C C . SER A 1 177 ? -0.134 8.876 13.203 1.00 79.31 177 SER A C 1
ATOM 1439 O O . SER A 1 177 ? -0.571 7.928 13.853 1.00 79.31 177 SER A O 1
ATOM 1441 N N . LEU A 1 178 ? 1.040 8.826 12.563 1.00 83.62 178 LEU A N 1
ATOM 1442 C CA . LEU A 1 178 ? 1.859 7.617 12.504 1.00 83.62 178 LEU A CA 1
ATOM 1443 C C . LEU A 1 178 ? 2.428 7.264 13.880 1.00 83.62 178 LEU A C 1
ATOM 1445 O O . LEU A 1 178 ? 3.170 8.045 14.475 1.00 83.62 178 LEU A O 1
ATOM 1449 N N . GLU A 1 179 ? 2.113 6.062 14.359 1.00 86.31 179 GLU A N 1
ATOM 1450 C CA . GLU A 1 179 ? 2.607 5.537 15.633 1.00 86.31 179 GLU A CA 1
ATOM 1451 C C . GLU A 1 179 ? 3.655 4.433 15.451 1.00 86.31 179 GLU A C 1
ATOM 1453 O O . GLU A 1 179 ? 4.562 4.305 16.275 1.00 86.31 179 GLU A O 1
ATOM 1458 N N . GLU A 1 180 ? 3.556 3.636 14.386 1.00 86.81 180 GLU A N 1
ATOM 1459 C CA . GLU A 1 180 ? 4.487 2.551 14.079 1.00 86.81 180 GLU A CA 1
ATOM 1460 C C . GLU A 1 180 ? 4.991 2.661 12.633 1.00 86.81 180 GLU A C 1
ATOM 1462 O O . GLU A 1 180 ? 4.224 2.544 11.676 1.00 86.81 180 GLU A O 1
ATOM 1467 N N . LEU A 1 181 ? 6.304 2.848 12.478 1.00 86.38 181 LEU A N 1
ATOM 1468 C CA . LEU A 1 181 ? 6.993 2.793 11.191 1.00 86.38 181 LEU A CA 1
ATOM 1469 C C . LEU A 1 181 ? 7.929 1.588 11.174 1.00 86.38 181 LEU A C 1
ATOM 1471 O O . LEU A 1 181 ? 8.840 1.481 12.001 1.00 86.38 181 LEU A O 1
ATOM 1475 N N . ILE A 1 182 ? 7.718 0.694 10.215 1.00 85.19 182 ILE A N 1
ATOM 1476 C CA . ILE A 1 182 ? 8.565 -0.472 10.001 1.00 85.19 182 ILE A CA 1
ATOM 1477 C C . ILE A 1 182 ? 9.157 -0.395 8.600 1.00 85.19 182 ILE A C 1
ATOM 1479 O O . ILE A 1 182 ? 8.428 -0.438 7.613 1.00 85.19 182 ILE A O 1
ATOM 1483 N N . LEU A 1 183 ? 10.481 -0.287 8.526 1.00 84.38 183 LEU A N 1
ATOM 1484 C CA . LEU A 1 183 ? 11.235 -0.298 7.281 1.00 84.38 183 LEU A CA 1
ATOM 1485 C C . LEU A 1 183 ? 12.044 -1.592 7.204 1.00 84.38 183 LEU A C 1
ATOM 1487 O O . LEU A 1 183 ? 12.848 -1.889 8.094 1.00 84.38 183 LEU A O 1
ATOM 1491 N N . PHE A 1 184 ? 11.821 -2.352 6.137 1.00 79.81 184 PHE A N 1
ATOM 1492 C CA . PHE A 1 184 ? 12.535 -3.592 5.850 1.00 79.81 184 PHE A CA 1
ATOM 1493 C C . PHE A 1 184 ? 13.342 -3.449 4.565 1.00 79.81 184 PHE A C 1
ATOM 1495 O O . PHE A 1 184 ? 12.839 -2.925 3.572 1.00 79.81 184 PHE A O 1
ATOM 1502 N N . SER A 1 185 ? 14.579 -3.949 4.575 1.00 70.31 185 SER A N 1
ATOM 1503 C CA . SER A 1 185 ? 15.395 -4.114 3.364 1.00 70.31 185 SER A CA 1
ATOM 1504 C C . SER A 1 185 ? 15.502 -2.829 2.531 1.00 70.31 185 SER A C 1
ATOM 1506 O O . SER A 1 185 ? 15.363 -2.866 1.313 1.00 70.31 185 SER A O 1
ATOM 1508 N N . THR A 1 186 ? 15.695 -1.677 3.186 1.00 73.19 186 THR A N 1
ATOM 1509 C CA . THR A 1 186 ? 15.753 -0.383 2.498 1.00 73.19 186 THR A CA 1
ATOM 1510 C C . THR A 1 186 ? 17.165 0.082 2.174 1.00 73.19 186 THR A C 1
ATOM 1512 O O . THR A 1 186 ? 18.088 -0.078 2.974 1.00 73.19 186 THR A O 1
ATOM 1515 N N . ASN A 1 187 ? 17.316 0.716 1.005 1.00 76.00 187 ASN A N 1
ATOM 1516 C CA . ASN A 1 187 ? 18.554 1.368 0.560 1.00 76.00 187 ASN A CA 1
ATOM 1517 C C . ASN A 1 187 ? 18.674 2.817 1.068 1.00 76.00 187 ASN A C 1
ATOM 1519 O O . ASN A 1 187 ? 19.368 3.644 0.481 1.00 76.00 187 ASN A O 1
ATOM 1523 N N . ILE A 1 188 ? 17.984 3.132 2.164 1.00 76.88 188 ILE A N 1
ATOM 1524 C CA . ILE A 1 188 ? 17.968 4.474 2.736 1.00 76.88 188 ILE A CA 1
ATOM 1525 C C . ILE A 1 188 ? 19.295 4.727 3.445 1.00 76.88 188 ILE A C 1
ATOM 1527 O O . ILE A 1 188 ? 19.657 3.999 4.370 1.00 76.88 188 ILE A O 1
ATOM 1531 N N . ASN A 1 189 ? 19.973 5.806 3.056 1.00 76.94 189 ASN A N 1
ATOM 1532 C CA . ASN A 1 189 ? 21.258 6.195 3.646 1.00 76.94 189 ASN A CA 1
ATOM 1533 C C . ASN A 1 189 ? 21.089 7.017 4.937 1.00 76.94 189 ASN A C 1
ATOM 1535 O O . ASN A 1 189 ? 21.935 6.977 5.832 1.00 76.94 189 ASN A O 1
ATOM 1539 N N . TYR A 1 190 ? 19.990 7.770 5.037 1.00 75.56 190 TYR A N 1
ATOM 1540 C CA . TYR A 1 190 ? 19.649 8.631 6.170 1.00 75.56 190 TYR A CA 1
ATOM 1541 C C . TYR A 1 190 ? 18.130 8.742 6.323 1.00 75.56 190 TYR A C 1
ATOM 1543 O O . TYR A 1 190 ? 17.394 8.816 5.339 1.00 75.56 190 TYR A O 1
ATOM 1551 N N . LEU A 1 191 ? 17.645 8.797 7.564 1.00 76.38 191 LEU A N 1
ATOM 1552 C CA . LEU A 1 191 ? 16.257 9.189 7.816 1.00 76.38 191 LEU A CA 1
ATOM 1553 C C . LEU A 1 191 ? 16.128 10.713 7.667 1.00 76.38 191 LEU A C 1
ATOM 1555 O O . LEU A 1 191 ? 17.081 11.436 7.980 1.00 76.38 191 LEU A O 1
ATOM 1559 N N . PRO A 1 192 ? 14.977 11.226 7.200 1.00 72.94 192 PRO A N 1
ATOM 1560 C CA . PRO A 1 192 ? 14.786 12.661 7.060 1.00 72.94 192 PRO A CA 1
ATOM 1561 C C . PRO A 1 192 ? 14.922 13.352 8.418 1.00 72.94 192 PRO A C 1
ATOM 1563 O O . PRO A 1 192 ? 14.458 12.843 9.441 1.00 72.94 192 PRO A O 1
ATOM 1566 N N . HIS A 1 193 ? 15.514 14.550 8.427 1.00 67.00 193 HIS A N 1
ATOM 1567 C CA . HIS A 1 193 ? 15.641 15.341 9.652 1.00 67.00 193 HIS A CA 1
ATOM 1568 C C . HIS A 1 193 ? 14.282 15.585 10.315 1.00 67.00 193 HIS A C 1
ATOM 1570 O O . HIS A 1 193 ? 14.223 15.605 11.533 1.00 67.00 193 HIS A O 1
ATOM 1576 N N . SER A 1 194 ? 13.190 15.672 9.547 1.00 68.56 194 SER A N 1
ATOM 1577 C CA . SER A 1 194 ? 11.820 15.838 10.049 1.00 68.56 194 SER A CA 1
ATOM 1578 C C . SER A 1 194 ? 11.287 14.675 10.897 1.00 68.56 194 SER A C 1
ATOM 1580 O O . SER A 1 194 ? 10.160 14.763 11.375 1.00 68.56 194 SER A O 1
ATOM 1582 N N . ILE A 1 195 ? 12.074 13.626 11.165 1.00 69.62 195 ILE A N 1
ATOM 1583 C CA . ILE A 1 195 ? 11.705 12.551 12.096 1.00 69.62 195 ILE A CA 1
ATOM 1584 C C . ILE A 1 195 ? 11.260 13.066 13.474 1.00 69.62 195 ILE A C 1
ATOM 1586 O O . ILE A 1 195 ? 10.376 12.485 14.097 1.00 69.62 195 ILE A O 1
ATOM 1590 N N . TYR A 1 196 ? 11.828 14.186 13.945 1.00 65.38 196 TYR A N 1
ATOM 1591 C CA . TYR A 1 196 ? 11.472 14.780 15.238 1.00 65.38 196 TYR A CA 1
ATOM 1592 C C . TYR A 1 196 ? 10.067 15.398 15.222 1.00 65.38 196 TYR A C 1
ATOM 1594 O O . TYR A 1 196 ? 9.508 15.698 16.274 1.00 65.38 196 TYR A O 1
ATOM 1602 N N . MET A 1 197 ? 9.481 15.609 14.038 1.00 65.81 197 MET A N 1
ATOM 1603 C CA . MET A 1 197 ? 8.114 16.107 13.885 1.00 65.81 197 MET A CA 1
ATOM 1604 C C . MET A 1 197 ? 7.070 14.996 14.061 1.00 65.81 197 MET A C 1
ATOM 1606 O O . MET A 1 197 ? 5.880 15.305 14.130 1.00 65.81 197 MET A O 1
ATOM 1610 N N . TRP A 1 198 ? 7.477 13.726 14.188 1.00 72.69 198 TRP A N 1
ATOM 1611 C CA . TRP A 1 198 ? 6.567 12.599 14.413 1.00 72.69 198 TRP A CA 1
ATOM 1612 C C . TRP A 1 198 ? 6.132 12.519 15.878 1.00 72.69 198 TRP A C 1
ATOM 1614 O O . TRP A 1 198 ? 6.533 11.640 16.639 1.00 72.69 198 TRP A O 1
ATOM 1624 N N . LYS A 1 199 ? 5.272 13.459 16.276 1.00 72.62 199 LYS A N 1
ATOM 1625 C CA . LYS A 1 199 ? 4.792 13.635 17.658 1.00 72.62 199 LYS A CA 1
ATOM 1626 C C . LYS A 1 199 ? 4.121 12.395 18.256 1.00 72.62 199 LYS A C 1
ATOM 1628 O O . LYS A 1 199 ? 4.030 12.287 19.475 1.00 72.62 199 LYS A O 1
ATOM 1633 N N . HIS A 1 200 ? 3.633 11.494 17.407 1.00 79.56 200 HIS A N 1
ATOM 1634 C CA . HIS A 1 200 ? 2.879 10.309 17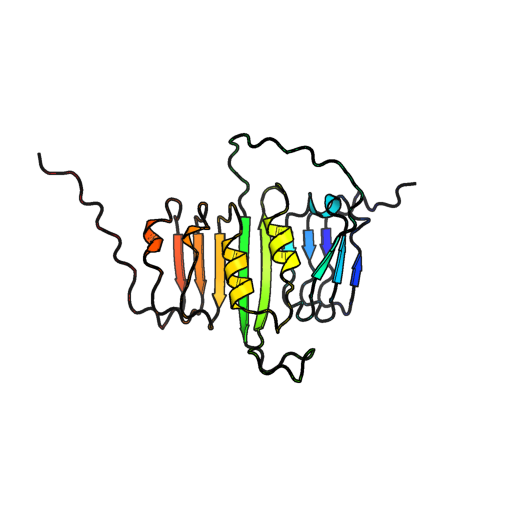.804 1.00 79.56 200 HIS A CA 1
ATOM 1635 C C . HIS A 1 200 ? 3.644 8.996 17.594 1.00 79.56 200 HIS A C 1
ATOM 1637 O O . HIS A 1 200 ? 3.126 7.947 17.978 1.00 79.56 200 HIS A O 1
ATOM 1643 N N . LEU A 1 201 ? 4.872 9.032 17.053 1.00 81.62 201 LEU A N 1
ATOM 1644 C CA . LEU A 1 201 ? 5.640 7.817 16.789 1.00 81.62 201 LEU A CA 1
ATOM 1645 C C . LEU A 1 201 ? 6.049 7.139 18.102 1.00 81.62 201 LEU A C 1
ATOM 1647 O O . LEU A 1 201 ? 6.794 7.691 18.908 1.00 81.62 201 LEU A O 1
ATOM 1651 N N . LYS A 1 202 ? 5.585 5.906 18.290 1.00 85.31 202 LYS A N 1
ATOM 1652 C CA . LYS A 1 202 ? 5.881 5.048 19.445 1.00 85.31 202 LYS A CA 1
ATOM 1653 C C . LYS A 1 202 ? 6.907 3.973 19.108 1.00 85.31 202 LYS A C 1
ATOM 1655 O O . LYS A 1 202 ? 7.633 3.523 19.991 1.00 85.31 202 LYS A O 1
ATOM 1660 N N . SER A 1 203 ? 6.952 3.523 17.853 1.00 84.00 203 SER A N 1
ATOM 1661 C CA . SER A 1 203 ? 7.840 2.447 17.418 1.00 84.00 203 SER A CA 1
ATOM 1662 C C . SER A 1 203 ? 8.438 2.733 16.044 1.00 84.00 203 SER A C 1
ATOM 1664 O O . SER A 1 203 ? 7.718 2.932 15.068 1.00 84.00 203 SER A O 1
ATOM 1666 N N . LEU A 1 204 ? 9.769 2.711 15.975 1.00 86.00 204 LEU A N 1
ATOM 1667 C CA . LEU A 1 204 ? 10.538 2.720 14.737 1.00 86.00 204 LEU A CA 1
ATOM 1668 C C . LEU A 1 204 ? 11.339 1.424 14.659 1.00 86.00 204 LEU A C 1
ATOM 1670 O O . LEU A 1 204 ? 12.181 1.159 15.518 1.00 86.00 204 LEU A O 1
ATOM 1674 N N . LYS A 1 205 ? 11.075 0.615 13.637 1.00 85.00 205 LYS A N 1
ATOM 1675 C CA . LYS A 1 205 ? 11.764 -0.656 13.402 1.00 85.00 205 LYS A CA 1
ATOM 1676 C C . LYS A 1 205 ? 12.484 -0.591 12.064 1.00 85.00 205 LYS A C 1
ATOM 1678 O O . LYS A 1 205 ? 11.851 -0.402 11.032 1.00 85.00 205 LYS A O 1
ATOM 1683 N N . LEU A 1 206 ? 13.801 -0.763 12.099 1.00 84.00 206 LEU A N 1
ATOM 1684 C CA . LEU A 1 206 ? 14.675 -0.754 10.929 1.00 84.00 206 LEU A CA 1
ATOM 1685 C C . LEU A 1 206 ? 15.336 -2.125 10.850 1.00 84.00 206 LEU A C 1
ATOM 1687 O O . LEU A 1 206 ? 16.137 -2.479 11.715 1.00 84.00 206 LEU A O 1
ATOM 1691 N N . THR A 1 207 ? 14.965 -2.916 9.853 1.00 82.06 207 THR A N 1
ATOM 1692 C CA . THR A 1 207 ? 15.455 -4.289 9.708 1.00 82.06 207 THR A CA 1
ATOM 1693 C C . THR A 1 207 ? 16.127 -4.433 8.357 1.00 82.06 207 THR A C 1
ATOM 1695 O O . THR A 1 207 ? 15.545 -4.091 7.333 1.00 82.06 207 THR A O 1
ATOM 1698 N N . SER A 1 208 ? 17.357 -4.949 8.340 1.00 81.94 208 SER A N 1
ATOM 1699 C CA . SER A 1 208 ? 18.121 -5.130 7.097 1.00 81.94 208 SER A CA 1
ATOM 1700 C C . SER A 1 208 ? 18.335 -3.830 6.292 1.00 81.94 208 SER A C 1
ATOM 1702 O O . SER A 1 208 ? 18.516 -3.878 5.081 1.00 81.94 208 SER A O 1
ATOM 1704 N N . CYS A 1 209 ? 18.356 -2.668 6.962 1.00 80.44 209 CYS A N 1
ATOM 1705 C CA . CYS A 1 209 ? 18.699 -1.358 6.389 1.00 80.44 209 CYS A CA 1
ATOM 1706 C C . CYS A 1 209 ? 20.225 -1.153 6.385 1.00 80.44 209 CYS A C 1
ATOM 1708 O O . CYS A 1 209 ? 20.763 -0.376 7.171 1.00 80.44 209 CYS A O 1
ATOM 1710 N N . TRP A 1 210 ? 20.944 -1.909 5.554 1.00 79.88 210 TRP A N 1
ATOM 1711 C CA . TRP A 1 210 ? 22.413 -1.996 5.611 1.00 79.88 210 TRP A CA 1
ATOM 1712 C C . TRP A 1 210 ? 23.151 -0.706 5.226 1.00 79.88 210 TRP A C 1
ATOM 1714 O O . TRP A 1 210 ? 24.312 -0.554 5.598 1.00 79.88 210 TRP A O 1
ATOM 1724 N N . LEU A 1 211 ? 22.500 0.191 4.477 1.00 81.50 211 LEU A N 1
ATOM 1725 C CA . LEU A 1 211 ? 23.084 1.456 4.015 1.00 81.50 211 LEU A CA 1
ATOM 1726 C C . LEU A 1 211 ? 22.860 2.626 4.982 1.00 81.50 211 LEU A C 1
ATOM 1728 O O . LEU A 1 211 ? 23.410 3.703 4.771 1.00 81.50 211 LEU A O 1
ATOM 1732 N N . LEU A 1 212 ? 22.071 2.435 6.041 1.00 80.44 212 LEU A N 1
ATOM 1733 C CA . LEU A 1 212 ? 21.765 3.502 6.983 1.00 80.44 212 LEU A CA 1
ATOM 1734 C C . LEU A 1 212 ? 22.993 3.818 7.849 1.00 80.44 212 LEU A C 1
ATOM 1736 O O . LEU A 1 212 ? 23.301 3.095 8.796 1.00 80.44 212 LEU A O 1
ATOM 1740 N N . GLU A 1 213 ? 23.686 4.914 7.538 1.00 79.75 213 GLU A N 1
ATOM 1741 C CA . GLU A 1 213 ? 24.947 5.270 8.204 1.00 79.75 213 GLU A CA 1
ATOM 1742 C C . GLU A 1 213 ? 24.740 6.024 9.522 1.00 79.75 213 GLU A C 1
ATOM 1744 O O . GLU A 1 213 ? 25.554 5.917 10.443 1.00 79.75 213 GLU A O 1
ATOM 1749 N N . LYS A 1 214 ? 23.669 6.821 9.614 1.00 75.00 214 LYS A N 1
ATOM 1750 C CA . LYS A 1 214 ? 23.372 7.653 10.784 1.00 75.00 214 LYS A CA 1
ATOM 1751 C C . LYS A 1 214 ? 21.882 7.675 11.072 1.00 75.00 214 LYS A C 1
ATOM 1753 O O . LYS A 1 214 ? 21.060 7.854 10.174 1.00 75.00 214 LYS A O 1
ATOM 1758 N N . LEU A 1 215 ? 21.551 7.569 12.354 1.00 69.88 215 LEU A N 1
ATOM 1759 C CA . LEU A 1 215 ? 20.246 7.992 12.835 1.00 69.88 215 LEU A CA 1
ATOM 1760 C C . LEU A 1 215 ? 20.264 9.518 13.026 1.00 69.88 215 LEU A C 1
ATOM 1762 O O . LEU A 1 215 ? 21.288 10.060 13.446 1.00 69.88 215 LEU A O 1
ATOM 1766 N N . PRO A 1 216 ? 19.165 10.217 12.708 1.00 66.62 216 PRO A N 1
ATOM 1767 C CA . PRO A 1 216 ? 19.005 11.628 13.031 1.00 66.62 216 PRO A CA 1
ATOM 1768 C C . PRO A 1 216 ? 19.216 11.827 14.534 1.00 66.62 216 PRO A C 1
ATOM 1770 O O . PRO A 1 216 ? 18.658 11.087 15.346 1.00 66.62 216 PRO A O 1
ATOM 1773 N N . GLU A 1 217 ? 20.054 12.800 14.895 1.00 61.22 217 GLU A N 1
ATOM 1774 C CA . GLU A 1 217 ? 20.292 13.164 16.290 1.00 61.22 217 GLU A CA 1
ATOM 1775 C C . GLU A 1 217 ? 18.958 13.588 16.911 1.00 61.22 217 GLU A C 1
ATOM 1777 O O . GLU A 1 217 ? 18.388 14.624 16.562 1.00 61.22 217 GLU A O 1
ATOM 1782 N N . ILE A 1 218 ? 18.431 12.752 17.808 1.00 55.25 218 ILE A N 1
ATOM 1783 C CA . ILE A 1 218 ? 17.321 13.130 18.675 1.00 55.25 218 ILE A CA 1
ATOM 1784 C C . ILE A 1 218 ? 17.899 14.220 19.568 1.00 55.25 218 ILE A C 1
ATOM 1786 O O . ILE A 1 218 ? 18.745 13.927 20.411 1.00 55.25 218 ILE A O 1
ATOM 1790 N N . LEU A 1 219 ? 17.520 15.476 19.319 1.00 46.38 219 LEU A N 1
ATOM 1791 C CA . LEU A 1 219 ? 17.926 16.583 20.172 1.00 46.38 219 LEU A CA 1
ATOM 1792 C C . LEU A 1 219 ? 17.513 16.237 21.599 1.00 46.38 219 LEU A C 1
ATOM 1794 O O . LEU A 1 219 ? 16.330 16.079 21.900 1.00 46.38 219 LEU A O 1
ATOM 1798 N N . ASP A 1 220 ? 18.540 16.066 22.419 1.00 42.72 220 ASP A N 1
ATOM 1799 C CA . ASP A 1 220 ? 18.494 15.825 23.846 1.00 42.72 220 ASP A CA 1
ATOM 1800 C C . ASP A 1 220 ? 17.473 16.791 24.459 1.00 42.72 220 ASP A C 1
ATOM 1802 O O . ASP A 1 220 ? 17.679 18.008 24.483 1.00 42.72 220 ASP A O 1
ATOM 1806 N N . THR A 1 221 ? 16.331 16.280 24.921 1.00 45.81 221 THR A N 1
ATOM 1807 C CA . THR A 1 221 ? 15.433 17.045 25.788 1.00 45.81 221 THR A CA 1
ATOM 1808 C C . THR A 1 221 ? 16.081 17.128 27.165 1.00 45.81 221 THR A C 1
ATOM 1810 O O . THR A 1 221 ? 15.602 16.543 28.131 1.00 45.81 221 THR A O 1
ATOM 1813 N N . SER A 1 222 ? 17.200 17.842 27.246 1.00 43.19 222 SER A N 1
ATOM 1814 C CA . SER A 1 222 ? 17.806 18.307 28.483 1.00 43.19 222 SER A CA 1
ATOM 1815 C C . SER A 1 222 ? 17.514 19.801 28.635 1.00 43.19 222 SER A C 1
ATOM 1817 O O . SER A 1 222 ? 18.421 20.627 28.725 1.00 43.19 222 SER A O 1
ATOM 1819 N N . GLU A 1 223 ? 16.236 20.173 28.653 1.00 48.25 223 GLU A N 1
ATOM 1820 C CA . GLU A 1 223 ? 15.836 21.378 29.369 1.00 48.25 223 GLU A CA 1
ATOM 1821 C C . GLU A 1 223 ? 15.180 20.960 30.683 1.00 48.25 223 GLU A C 1
ATOM 1823 O O . GLU A 1 223 ? 14.254 20.155 30.696 1.00 48.25 223 GLU A O 1
ATOM 1828 N N . SER A 1 224 ? 15.679 21.569 31.763 1.00 46.00 224 SER A N 1
ATOM 1829 C CA . SER A 1 224 ? 15.204 21.567 33.155 1.00 46.00 224 SER A CA 1
ATOM 1830 C C . SER A 1 224 ? 15.802 20.536 34.126 1.00 46.00 224 SER A C 1
ATOM 1832 O O . SER A 1 224 ? 15.161 19.583 34.531 1.00 46.00 224 SER A O 1
ATOM 1834 N N . GLU A 1 225 ? 17.019 20.829 34.600 1.00 45.34 225 GLU A N 1
ATOM 1835 C CA . GLU A 1 225 ? 17.309 20.914 36.044 1.00 45.34 225 GLU A CA 1
ATOM 1836 C C . GLU A 1 225 ? 18.586 21.753 36.262 1.00 45.34 225 GLU A C 1
ATOM 1838 O O . GLU A 1 225 ? 19.700 21.259 36.427 1.00 45.34 225 GLU A O 1
ATOM 1843 N N . LYS A 1 226 ? 18.429 23.080 36.228 1.00 40.91 226 LYS A N 1
ATOM 1844 C CA . LYS A 1 226 ? 19.292 23.983 36.995 1.00 40.91 226 LYS A CA 1
ATOM 1845 C C . LYS A 1 226 ? 18.389 24.860 37.849 1.00 40.91 226 LYS A C 1
ATOM 1847 O O . LYS A 1 226 ? 17.773 25.796 37.344 1.00 40.91 226 LYS A O 1
ATOM 1852 N N . SER A 1 227 ? 18.283 24.441 39.107 1.00 42.28 227 SER A N 1
ATOM 1853 C CA . SER A 1 227 ? 17.866 25.240 40.259 1.00 42.28 227 SER A CA 1
ATOM 1854 C C . SER A 1 227 ? 18.706 26.503 40.417 1.00 42.28 227 SER A C 1
ATOM 1856 O O . SER A 1 227 ? 19.883 26.488 39.983 1.00 42.28 227 SER A O 1
#

Sequence (227 aa):
MDNECQKLAELKISYSNLRTLDLGMTPNLMKLDLKECRKLVELQTRIECLKKLVHVDLSGCLRFRSFKFQIKSCSSRSVDESLEIGPFAELHLHVQSLERCRLHPDNKLPTFGFDCVYKEDRPLLTRNLEMLISLGMCACTNFEMFSRSIFGLRQLIKLEHEDNFLEEIKDLDQLESLEELILFSTNINYLPHSIYMWKHLKSLKLTSCWLLEKLPEILDTSESEKS

Secondary structure (DSSP, 8-state):
-----TT--EEE--S---SEEE-TT-TT--EEE-TT-TT--EEEE-HHHHTT--EEE-TT-TT--EEEE----------------PPPEEEEEEEEEES--TT-TT--S-EEEEEEEEEESS--SSHHHHHHHHT---TTS-HHHHHHHHHT-TTEEEEEEEESS-S---SGGG-TT--EEEEES---SB--GGGGG-TT--EEEEES-TT--B-------------

InterPro domains:
  IPR032675 Leucine-rich repeat domain superfamily [G3DSA:3.80.10.10] (3-117)
  IPR032675 Leucine-rich repeat domain superfamily [G3DSA:3.80.10.10] (118-223)